Protein AF-A0A7S3B4Q3-F1 (afdb_monomer)

Radius of gyration: 21.46 Å; Cα contacts (8 Å, |Δi|>4): 284; chains: 1; bounding box: 39×51×63 Å

pLDDT: mean 86.21, std 14.97, range [31.52, 97.62]

Sequence (204 aa):
RPANPAAQVESLRALLVSLATALDTPSVVRTIEEGIPQYMTAETGDVAEQFRCFLLESGLPETSLCVEVLKCIHQEMIFPAVWGLRNSIYTVLPYRDLKGEWRIQVEISDHAIKVTHSKWEQTQDYDATQFFKFRWRLTLTFDRCMRSLEHATVSVIDYEWGNATSDERKRVAAAVLKPWLAPGVLYKRVYQALEPSFAQQAVS

Nearest PDB structures (foldseek):
  6st2-assembly1_D  TM=4.774E-01  e=1.421E-01  synthetic construct
  7ny8-assembly1_C  TM=5.110E-01  e=4.499E-01  synthetic construct
  7qun-assembly1_A  TM=5.005E-01  e=4.247E-01  Sus scrofa domesticus
  6swt-assembly1_B  TM=4.730E-01  e=9.515E-01  synthetic construct
  2b1x-assembly1_B  TM=3.350E-01  e=8.982E-01  Rhodococcus sp. NCIMB 12038

InterPro domains:
  IPR056651 Ras guanine nucleotide exchange factor glfB-like, C-terminal [PF24929] (6-174)

Mean predicted aligned error: 7.77 Å

Foldseek 3Di:
DPDQLVVVLVVVLVLLLVLCVQFHDVVLNVLSVVLSVVQRDSPDDDRVVSVVCSVVPSPRDCQGVSVVLVVCVDPVNCCVVCVVVCVLDCVQFNKAFDPPFWDWDWDADPWKIKIKIKGKIWGPDPPLQLTKIWMKMWIFIATNSNPDGPDIAIATQDMDHGPNHHLVNVVSNLVSRVVRHDPPRPPVPSCVSPPVPVVPVVPD

Organism: NCBI:txid156174

Secondary structure (DSSP, 8-state):
----HHHHHHHHHHHHHHHHHHHS-HHHHHHHHHHHHHH--TTSS-HHHHHHHHHHHS---TT-HHHHHHHHHSHHHHHHHHHHHHHHHHTTS-EEE-TT--EEEEEE-SSEEEEEEEEEEEES---GGG-EEEEEEEEEEEETTSS-EEEEEEEEEEEEE-TT--HHHHHHHHHHHGGGBPTT---HHHHHHHGGGTTTSS--

Structure (mmCIF, N/CA/C/O backbone):
data_AF-A0A7S3B4Q3-F1
#
_entry.id   AF-A0A7S3B4Q3-F1
#
loop_
_atom_site.group_PDB
_atom_site.id
_atom_site.type_symbol
_atom_site.label_atom_id
_atom_site.label_alt_id
_atom_site.label_comp_id
_atom_site.label_asym_id
_atom_site.label_entity_id
_atom_site.label_seq_id
_atom_site.pdbx_PDB_ins_code
_atom_site.Cartn_x
_atom_site.Cartn_y
_atom_site.Cartn_z
_atom_site.occupancy
_atom_site.B_iso_or_equiv
_atom_site.auth_seq_id
_atom_site.auth_comp_id
_atom_site.auth_asym_id
_atom_site.auth_atom_id
_atom_site.pdbx_PDB_model_num
ATOM 1 N N . ARG A 1 1 ? 5.337 20.074 -0.818 1.00 40.94 1 ARG A N 1
ATOM 2 C CA . ARG A 1 1 ? 4.511 21.086 -0.116 1.00 40.94 1 ARG A CA 1
ATOM 3 C C . ARG A 1 1 ? 4.774 20.870 1.367 1.00 40.94 1 ARG A C 1
ATOM 5 O O . ARG A 1 1 ? 4.628 19.716 1.758 1.00 40.94 1 ARG A O 1
ATOM 12 N N . PRO A 1 2 ? 5.255 21.857 2.145 1.00 48.78 2 PRO A N 1
ATOM 13 C CA . PRO A 1 2 ? 5.346 21.668 3.590 1.00 48.78 2 PRO A CA 1
ATOM 14 C C . PRO A 1 2 ? 3.941 21.326 4.080 1.00 48.78 2 PRO A C 1
ATOM 16 O O . PRO A 1 2 ? 2.966 21.957 3.660 1.00 48.78 2 PRO A O 1
ATOM 19 N N . ALA A 1 3 ? 3.829 20.223 4.810 1.00 66.44 3 ALA A N 1
ATOM 20 C CA . ALA A 1 3 ? 2.542 19.732 5.248 1.00 66.44 3 ALA A CA 1
ATOM 21 C C . ALA A 1 3 ? 1.966 20.732 6.255 1.00 66.44 3 ALA A C 1
ATOM 23 O O . ALA A 1 3 ? 2.670 21.158 7.163 1.00 66.44 3 ALA A O 1
ATOM 24 N N . ASN A 1 4 ? 0.723 21.162 6.039 1.00 85.31 4 ASN A N 1
ATOM 25 C CA . ASN A 1 4 ? 0.001 21.971 7.013 1.00 85.31 4 ASN A CA 1
ATOM 26 C C . ASN A 1 4 ? -0.336 21.048 8.199 1.00 85.31 4 ASN A C 1
ATOM 28 O O . ASN A 1 4 ? -1.120 20.118 7.977 1.00 85.31 4 ASN A O 1
ATOM 32 N N . PRO A 1 5 ? 0.219 21.269 9.408 1.00 86.19 5 PRO A N 1
ATOM 33 C CA . PRO A 1 5 ? -0.013 20.388 10.552 1.00 86.19 5 PRO A CA 1
ATOM 34 C C . PRO A 1 5 ? -1.502 20.204 10.847 1.00 86.19 5 PRO A C 1
ATOM 36 O O . PRO A 1 5 ? -1.960 19.077 10.990 1.00 86.19 5 PRO A O 1
ATOM 39 N N . ALA A 1 6 ? -2.292 21.281 10.781 1.00 87.31 6 ALA A N 1
ATOM 40 C CA . ALA A 1 6 ? -3.742 21.220 10.965 1.00 87.31 6 ALA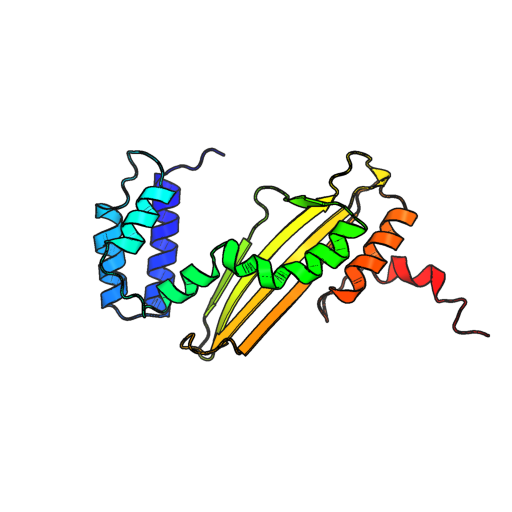 A CA 1
ATOM 41 C C . ALA A 1 6 ? -4.425 20.272 9.964 1.00 87.31 6 ALA A C 1
ATOM 43 O O . ALA A 1 6 ? -5.285 19.477 10.332 1.00 87.31 6 ALA A O 1
ATOM 44 N N . ALA A 1 7 ? -4.012 20.312 8.693 1.00 88.50 7 ALA A N 1
ATOM 45 C CA . ALA A 1 7 ? -4.569 19.432 7.667 1.00 88.50 7 ALA A CA 1
ATOM 46 C C . ALA A 1 7 ? -4.149 17.965 7.864 1.00 88.50 7 ALA A C 1
ATOM 48 O O . ALA A 1 7 ? -4.913 17.061 7.527 1.00 88.50 7 ALA A O 1
ATOM 49 N N . GLN A 1 8 ? -2.949 17.716 8.399 1.00 89.00 8 GLN A N 1
ATOM 50 C CA . GLN A 1 8 ? -2.495 16.364 8.734 1.00 89.00 8 GLN A CA 1
ATOM 51 C C . GLN A 1 8 ? -3.263 15.794 9.922 1.00 89.00 8 GLN A C 1
ATOM 53 O O . GLN A 1 8 ? -3.727 14.661 9.833 1.00 89.00 8 GLN A O 1
ATOM 58 N N . VAL A 1 9 ? -3.434 16.580 10.989 1.00 91.19 9 VAL A N 1
ATOM 59 C CA . VAL A 1 9 ? -4.223 16.192 12.166 1.00 91.19 9 VAL A CA 1
ATOM 60 C C . VAL A 1 9 ? -5.656 15.865 11.752 1.00 91.19 9 VAL A C 1
ATOM 62 O O . VAL A 1 9 ? -6.153 14.797 12.097 1.00 91.19 9 VAL A O 1
ATOM 65 N N . GLU A 1 10 ? -6.290 16.706 10.931 1.00 91.38 10 GLU A N 1
ATOM 66 C CA . GLU A 1 10 ? -7.652 16.437 10.452 1.00 91.38 10 GLU A CA 1
ATOM 67 C C . GLU A 1 10 ? -7.720 15.183 9.568 1.00 91.38 10 GLU A C 1
ATOM 69 O O . GLU A 1 10 ? -8.639 14.379 9.698 1.00 91.38 10 GLU A O 1
ATOM 74 N N . SER A 1 11 ? -6.717 14.959 8.712 1.00 91.06 11 SER A N 1
ATOM 75 C CA . SER A 1 11 ? -6.649 13.743 7.889 1.00 91.06 11 SER A CA 1
ATOM 76 C C . SER A 1 11 ? -6.480 12.480 8.739 1.00 91.06 11 SER A C 1
ATOM 78 O O . SER A 1 11 ? -7.115 11.463 8.460 1.00 91.06 11 SER A O 1
ATOM 80 N N . LEU A 1 12 ? -5.645 12.537 9.782 1.00 91.75 12 LEU A N 1
ATOM 81 C CA . LEU A 1 12 ? -5.448 11.437 10.728 1.00 91.75 12 LEU A CA 1
ATOM 82 C C . LEU A 1 12 ? -6.726 11.175 11.524 1.00 91.75 12 LEU A C 1
ATOM 84 O O . LEU A 1 12 ? -7.161 10.030 11.602 1.00 91.75 12 LEU A O 1
ATOM 88 N N . ARG A 1 13 ? -7.384 12.224 12.026 1.00 93.62 13 ARG A N 1
ATOM 89 C CA . ARG A 1 13 ? -8.681 12.118 12.701 1.00 93.62 13 ARG A CA 1
ATOM 90 C C . ARG A 1 13 ? -9.725 11.453 11.815 1.00 93.62 13 ARG A C 1
ATOM 92 O O . ARG A 1 13 ? -10.329 10.467 12.230 1.00 93.62 13 ARG A O 1
ATOM 99 N N . ALA A 1 14 ? -9.905 11.950 10.594 1.00 94.12 14 ALA A N 1
ATOM 100 C CA . ALA A 1 14 ? -10.873 11.403 9.652 1.00 94.12 14 ALA A CA 1
ATOM 101 C C . ALA A 1 14 ? -10.598 9.923 9.348 1.00 94.12 14 ALA A C 1
ATOM 103 O O . ALA A 1 14 ? -11.530 9.118 9.332 1.00 94.12 14 ALA A O 1
ATOM 104 N N . LEU A 1 15 ? -9.328 9.547 9.160 1.00 93.19 15 LEU A N 1
ATOM 105 C CA . LEU A 1 15 ? -8.923 8.159 8.940 1.00 93.19 15 LEU A CA 1
ATOM 106 C C . LEU A 1 15 ? -9.256 7.269 10.146 1.00 93.19 15 LEU A C 1
ATOM 108 O O . LEU A 1 15 ? -9.923 6.250 9.982 1.00 93.19 15 LEU A O 1
ATOM 112 N N . LEU A 1 16 ? -8.813 7.654 11.344 1.00 94.94 16 LEU A N 1
ATOM 113 C CA . LEU A 1 16 ? -8.973 6.863 12.567 1.00 94.94 16 LEU A CA 1
ATOM 114 C C . LEU A 1 16 ? -10.444 6.678 12.935 1.00 94.94 16 LEU A C 1
ATOM 116 O O . LEU A 1 16 ? -10.861 5.561 13.232 1.00 94.94 16 LEU A O 1
ATOM 120 N N . VAL A 1 17 ? -11.241 7.747 12.860 1.00 95.81 17 VAL A N 1
ATOM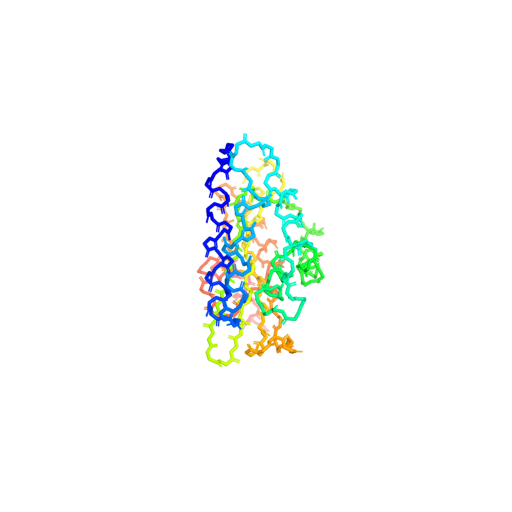 121 C CA . VAL A 1 17 ? -12.685 7.688 13.118 1.00 95.81 17 VAL A CA 1
ATOM 122 C C . VAL A 1 17 ? -13.381 6.808 12.083 1.00 95.81 17 VAL A C 1
ATOM 124 O O . VAL A 1 17 ? -14.213 5.984 12.458 1.00 95.81 17 VAL A O 1
ATOM 127 N N . SER A 1 18 ? -13.021 6.915 10.798 1.00 95.56 18 SER A N 1
ATOM 128 C CA . SER A 1 18 ? -13.610 6.072 9.746 1.00 95.56 18 SER A CA 1
ATOM 129 C C . SER A 1 18 ? -13.298 4.589 9.960 1.00 95.56 18 SER A C 1
ATOM 131 O O . SER A 1 18 ? -14.195 3.753 9.862 1.00 95.56 18 SER A O 1
ATOM 133 N N . LEU A 1 19 ? -12.046 4.260 10.296 1.00 95.31 19 LEU A N 1
ATOM 134 C CA . LEU A 1 19 ? -11.633 2.888 10.592 1.00 95.31 19 LEU A CA 1
ATOM 135 C C . LEU A 1 19 ? -12.335 2.353 11.843 1.00 95.31 19 LEU A C 1
ATOM 137 O O . LEU A 1 19 ? -12.961 1.300 11.778 1.00 95.31 19 LEU A O 1
ATOM 141 N N . ALA A 1 20 ? -12.297 3.086 12.956 1.00 96.00 20 ALA A N 1
ATOM 142 C CA . ALA A 1 20 ? -12.916 2.652 14.206 1.00 96.00 20 ALA A CA 1
ATOM 143 C C . ALA A 1 20 ? -14.441 2.520 14.091 1.00 96.00 20 ALA A C 1
ATOM 145 O O . ALA A 1 20 ? -15.012 1.577 14.625 1.00 96.00 20 ALA A O 1
ATOM 146 N N . THR A 1 21 ? -15.105 3.401 13.340 1.00 96.31 21 THR A N 1
ATOM 147 C CA . THR A 1 21 ? -16.553 3.294 13.088 1.00 96.31 21 THR A CA 1
ATOM 148 C C . THR A 1 21 ? -16.897 2.031 12.298 1.00 96.31 21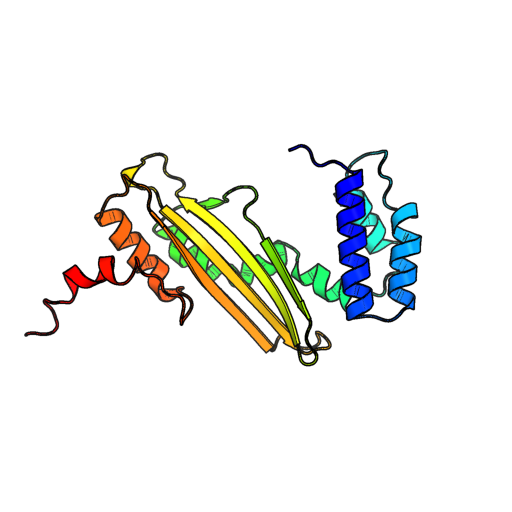 THR A C 1
ATOM 150 O O . THR A 1 21 ? -17.935 1.417 12.531 1.00 96.31 21 THR A O 1
ATOM 153 N N . ALA A 1 22 ? -16.037 1.631 11.359 1.00 95.06 22 ALA A N 1
ATOM 154 C CA . ALA A 1 22 ? -16.267 0.466 10.509 1.00 95.06 22 ALA A CA 1
ATOM 155 C C . ALA A 1 22 ? -15.822 -0.867 11.140 1.00 95.06 22 ALA A C 1
ATOM 157 O O . ALA A 1 22 ? -16.264 -1.936 10.702 1.00 95.06 22 ALA A O 1
ATOM 158 N N . LEU A 1 23 ? -14.907 -0.830 12.110 1.00 95.31 23 LEU A N 1
ATOM 159 C CA . LEU A 1 23 ? -14.206 -2.015 12.609 1.00 95.31 23 LEU A CA 1
ATOM 160 C C . LEU A 1 23 ? -14.382 -2.265 14.109 1.00 95.31 23 LEU A C 1
ATOM 162 O O . LEU A 1 23 ? -14.293 -3.413 14.532 1.00 95.31 23 LEU A O 1
ATOM 166 N N . ASP A 1 24 ? -14.624 -1.232 14.908 1.00 95.38 24 ASP A N 1
ATOM 167 C CA . ASP A 1 24 ? -14.568 -1.302 16.365 1.00 95.38 24 ASP A CA 1
ATOM 168 C C . ASP A 1 24 ? -15.891 -0.896 17.032 1.00 95.38 24 ASP A C 1
ATOM 170 O O . ASP A 1 24 ? -16.923 -0.661 16.401 1.00 95.38 24 ASP A O 1
ATOM 174 N N . THR A 1 25 ? -15.872 -0.856 18.365 1.00 93.88 25 THR A N 1
ATOM 175 C CA . THR A 1 25 ? -17.014 -0.424 19.174 1.00 93.88 25 THR A CA 1
ATOM 176 C C . THR A 1 25 ? -17.103 1.107 19.265 1.00 93.88 25 THR A C 1
ATOM 178 O O . THR A 1 25 ? -16.081 1.796 19.181 1.00 93.88 25 THR A O 1
ATOM 181 N N . PRO A 1 26 ? -18.286 1.669 19.587 1.00 95.81 26 PRO A N 1
ATOM 182 C CA . PRO A 1 26 ? -18.438 3.106 19.840 1.00 95.81 26 PRO A CA 1
ATOM 183 C C . PRO A 1 26 ? -17.551 3.650 20.972 1.00 95.81 26 PRO A C 1
ATOM 185 O O . PRO A 1 26 ? -17.338 4.856 21.072 1.00 95.81 26 PRO A O 1
ATOM 188 N N . SER A 1 27 ? -17.038 2.784 21.855 1.00 95.12 27 SER A N 1
ATOM 189 C CA . SER A 1 27 ? -16.068 3.188 22.876 1.00 95.12 27 SER A CA 1
ATOM 190 C C . SER A 1 27 ? -14.745 3.626 22.255 1.00 95.12 27 SER A C 1
ATOM 192 O O . SER A 1 27 ? -14.216 4.654 22.654 1.00 95.12 27 SER A O 1
ATOM 194 N N . VAL A 1 28 ? -14.245 2.882 21.265 1.00 95.44 28 VAL A N 1
ATOM 195 C CA . VAL A 1 28 ? -12.976 3.183 20.585 1.00 95.44 28 VAL A CA 1
ATOM 196 C C . VAL A 1 28 ? -13.086 4.496 19.816 1.00 95.44 28 VAL A C 1
ATOM 198 O O . VAL A 1 28 ? -12.188 5.328 19.894 1.00 95.44 28 VAL A O 1
ATOM 201 N N . VAL A 1 29 ? -14.215 4.721 19.135 1.00 96.44 29 VAL A N 1
ATOM 202 C CA . VAL A 1 29 ? -14.482 5.987 18.432 1.00 96.44 29 VAL A CA 1
ATOM 203 C C . VAL A 1 29 ? -14.413 7.173 19.396 1.00 96.44 29 VAL A C 1
ATOM 205 O O . VAL A 1 29 ? -13.709 8.137 19.115 1.00 96.44 29 VAL A O 1
ATOM 208 N N . ARG A 1 30 ? -15.061 7.076 20.566 1.00 95.56 30 ARG A N 1
ATOM 209 C CA . ARG A 1 30 ? -15.006 8.131 21.591 1.00 95.56 30 ARG A CA 1
ATOM 210 C C . ARG A 1 30 ? -13.592 8.379 22.103 1.00 95.56 30 ARG A C 1
ATOM 212 O O . ARG A 1 30 ? -13.179 9.530 22.159 1.00 95.56 30 ARG A O 1
ATOM 219 N N . THR A 1 31 ? -12.831 7.323 22.393 1.00 95.38 31 THR A N 1
ATOM 220 C CA . THR A 1 31 ? -11.420 7.448 22.794 1.00 95.38 31 THR A CA 1
ATOM 221 C C . THR A 1 31 ? -10.598 8.217 21.756 1.00 95.38 31 THR A C 1
ATOM 223 O O . THR A 1 31 ? -9.786 9.064 22.117 1.00 95.38 31 THR A O 1
ATOM 226 N N . ILE A 1 32 ? -10.829 7.974 20.462 1.00 95.00 32 ILE A N 1
ATOM 227 C CA . ILE A 1 32 ? -10.156 8.700 19.375 1.00 95.00 32 ILE A CA 1
ATOM 228 C C . ILE A 1 32 ? -10.588 10.169 19.350 1.00 95.00 32 ILE A C 1
A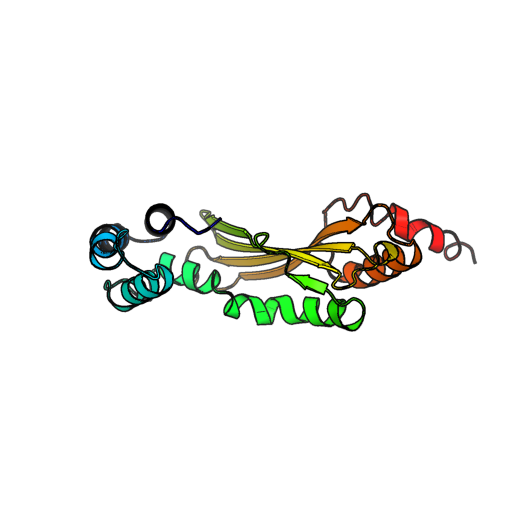TOM 230 O O . ILE A 1 32 ? -9.739 11.057 19.289 1.00 95.00 32 ILE A O 1
ATOM 234 N N . GLU A 1 33 ? -11.892 10.438 19.389 1.00 94.50 33 GLU A N 1
ATOM 235 C CA . GLU A 1 33 ? -12.423 11.802 19.308 1.00 94.50 33 GLU A CA 1
ATOM 236 C C . GLU A 1 33 ? -12.028 12.673 20.505 1.00 94.50 33 GLU A C 1
ATOM 238 O O . GLU A 1 33 ? -11.741 13.855 20.321 1.00 94.50 33 GLU A O 1
ATOM 243 N N . GLU A 1 34 ? -11.975 12.097 21.705 1.00 93.81 34 GLU A N 1
ATOM 244 C CA . GLU A 1 34 ? -11.559 12.783 22.931 1.00 93.81 34 GLU A CA 1
ATOM 245 C C . GLU A 1 34 ? -10.034 12.909 23.032 1.00 93.81 34 GLU A C 1
ATOM 247 O O . GLU A 1 34 ? -9.531 13.933 23.495 1.00 93.81 34 GLU A O 1
ATOM 252 N N . GLY A 1 35 ? -9.291 11.895 22.578 1.00 92.56 35 GLY A N 1
ATOM 253 C CA . GLY A 1 35 ? -7.834 11.861 22.669 1.00 92.56 35 GLY A CA 1
ATOM 254 C C . GLY A 1 35 ? -7.140 12.762 21.648 1.00 92.56 35 GLY A C 1
ATOM 255 O O . GLY A 1 35 ? -6.183 13.449 21.994 1.00 92.56 35 GLY A O 1
ATOM 256 N N . ILE A 1 36 ? -7.609 12.832 20.398 1.00 91.50 36 ILE A N 1
ATOM 257 C CA . ILE A 1 36 ? -6.922 13.624 19.359 1.00 91.50 36 ILE A CA 1
ATOM 258 C C . ILE A 1 36 ? -6.705 15.091 19.777 1.00 91.50 36 ILE A C 1
ATOM 260 O O . ILE A 1 36 ? -5.564 15.541 19.698 1.00 91.50 36 ILE A O 1
ATOM 264 N N . PRO A 1 37 ? -7.709 15.832 20.288 1.00 90.19 37 PRO A N 1
ATOM 265 C CA . PRO A 1 37 ? -7.500 17.205 20.753 1.00 90.19 37 PRO A CA 1
ATOM 266 C C . PRO A 1 37 ? -6.524 17.337 21.933 1.00 90.19 37 PRO A C 1
ATOM 268 O O . PRO A 1 37 ? -5.951 18.406 22.122 1.00 90.19 37 PRO A O 1
ATOM 271 N N . GLN A 1 38 ? -6.350 16.282 22.738 1.00 90.00 38 GLN A N 1
ATOM 272 C CA . GLN A 1 38 ? -5.458 16.281 23.904 1.00 90.00 38 GLN A CA 1
ATOM 273 C C . GLN A 1 38 ? -3.996 16.048 23.513 1.00 90.00 38 GLN A C 1
ATOM 275 O O . GLN A 1 38 ? -3.101 16.668 24.083 1.00 90.00 38 GLN A O 1
ATOM 280 N N . TYR A 1 39 ? -3.757 15.162 22.544 1.00 89.50 39 TYR A N 1
ATOM 281 C CA . TYR A 1 39 ? -2.411 14.720 22.168 1.00 89.50 39 TYR A CA 1
ATOM 282 C C . TYR A 1 39 ? -1.874 15.391 20.899 1.00 89.50 39 TYR A C 1
ATOM 284 O O . TYR A 1 39 ? -0.661 15.437 20.701 1.00 89.50 39 TYR A O 1
ATOM 292 N N . MET A 1 40 ? -2.751 15.897 20.030 1.00 88.25 40 MET A N 1
ATOM 293 C CA . MET A 1 40 ? -2.388 16.409 18.709 1.00 88.25 40 MET A CA 1
ATOM 294 C C . MET A 1 40 ? -2.840 17.863 18.553 1.00 88.25 40 MET A C 1
ATOM 296 O O . MET A 1 40 ? -3.977 18.148 18.174 1.00 88.25 40 MET A O 1
ATOM 300 N N . THR A 1 41 ? -1.941 18.805 18.841 1.00 82.00 41 THR A N 1
ATOM 301 C CA . THR A 1 41 ? -2.215 20.238 18.700 1.00 82.00 41 THR A CA 1
ATOM 302 C C . THR A 1 41 ? -1.754 20.743 17.335 1.00 82.00 41 THR A C 1
ATOM 304 O O . THR A 1 41 ? -0.615 20.545 16.915 1.00 82.00 41 THR A O 1
ATOM 307 N N . ALA A 1 42 ? -2.633 21.463 16.635 1.00 71.88 42 ALA A N 1
ATOM 308 C CA . ALA A 1 42 ? -2.335 22.042 15.321 1.00 71.88 42 ALA A CA 1
ATOM 309 C C . ALA A 1 42 ? -1.339 23.226 15.367 1.00 71.88 42 ALA A C 1
ATOM 311 O O . ALA A 1 42 ? -0.951 23.741 14.317 1.00 71.88 42 ALA A O 1
ATOM 312 N N . GLU A 1 43 ? -0.952 23.670 16.568 1.00 68.06 43 GLU A N 1
ATOM 313 C CA . GLU A 1 43 ? -0.195 24.903 16.819 1.00 68.06 43 GLU A CA 1
ATOM 314 C C . GLU A 1 43 ? 1.322 24.690 16.947 1.00 68.06 43 GLU A C 1
ATOM 316 O O . GLU A 1 43 ? 2.095 25.610 16.678 1.00 68.06 43 GLU A O 1
ATOM 321 N N . THR A 1 44 ? 1.778 23.491 17.323 1.00 58.53 44 THR A N 1
ATOM 322 C CA . THR A 1 44 ? 3.191 23.219 17.618 1.00 58.53 44 THR A CA 1
ATOM 323 C C . THR A 1 44 ? 3.654 21.881 17.057 1.00 58.53 44 THR A C 1
ATOM 325 O O . THR A 1 44 ? 3.133 20.840 17.416 1.00 58.53 44 THR A O 1
ATOM 328 N N . GLY A 1 45 ? 4.741 21.902 16.284 1.00 71.50 45 GLY A N 1
ATOM 329 C CA . GLY A 1 45 ? 5.671 20.773 16.192 1.00 71.50 45 GLY A CA 1
ATOM 330 C C . GLY A 1 45 ? 5.190 19.485 15.512 1.00 71.50 45 GLY A C 1
ATOM 331 O O . GLY A 1 45 ? 4.132 19.405 14.902 1.00 71.50 45 GLY A O 1
ATOM 332 N N . ASP A 1 46 ? 6.088 18.504 15.550 1.00 84.06 46 ASP A N 1
ATOM 333 C CA . ASP A 1 46 ? 6.092 17.259 14.783 1.00 84.06 46 ASP A CA 1
ATOM 334 C C . ASP A 1 46 ? 4.831 16.395 14.993 1.00 84.06 46 ASP A C 1
ATOM 336 O O . ASP A 1 46 ? 4.703 15.677 15.985 1.00 84.06 46 ASP A O 1
ATOM 340 N N . VAL A 1 47 ? 3.912 16.437 14.020 1.00 88.62 47 VAL A N 1
ATOM 341 C CA . VAL A 1 47 ? 2.660 15.654 14.016 1.00 88.62 47 VAL A CA 1
ATOM 342 C C . VAL A 1 47 ? 2.924 14.151 14.153 1.00 88.62 47 VAL A C 1
ATOM 344 O O . VAL A 1 47 ? 2.090 13.439 14.710 1.00 88.62 47 VAL A O 1
ATOM 347 N N . ALA A 1 48 ? 4.063 13.648 13.664 1.00 88.06 48 ALA A N 1
ATOM 348 C CA . ALA A 1 48 ? 4.382 12.229 13.769 1.00 88.06 48 ALA A CA 1
ATOM 349 C C . ALA A 1 48 ? 4.646 11.824 15.225 1.00 88.06 48 ALA A C 1
ATOM 351 O O . ALA A 1 48 ? 4.130 10.802 15.675 1.00 88.06 48 ALA A O 1
ATOM 352 N N . GLU A 1 49 ? 5.384 12.646 15.971 1.00 89.44 49 GLU A N 1
ATOM 353 C CA . GLU A 1 49 ? 5.654 12.395 17.388 1.00 89.44 49 GLU A CA 1
ATOM 354 C C . GLU A 1 49 ? 4.388 12.545 18.237 1.00 89.44 49 GLU A C 1
ATOM 356 O O . GLU A 1 49 ? 4.105 11.700 19.082 1.00 89.44 49 GLU A O 1
ATOM 361 N N . GLN A 1 50 ? 3.560 13.553 17.955 1.00 91.75 50 GLN A N 1
ATOM 362 C CA . GLN A 1 50 ? 2.253 13.699 18.606 1.00 91.75 50 GLN A CA 1
ATOM 363 C C . GLN A 1 50 ? 1.351 12.486 18.369 1.00 91.75 50 GLN A C 1
ATOM 365 O O . GLN A 1 50 ? 0.728 11.970 19.297 1.00 91.75 50 GLN A O 1
ATOM 370 N N . PHE A 1 51 ? 1.299 12.002 17.126 1.00 91.44 51 PHE A N 1
ATOM 371 C CA . PHE A 1 51 ? 0.526 10.816 16.784 1.00 91.44 51 PHE A CA 1
ATOM 372 C C . PHE A 1 51 ? 1.067 9.569 17.493 1.00 91.44 51 PHE A C 1
ATOM 374 O O . PHE A 1 51 ? 0.288 8.749 17.975 1.00 91.44 51 PHE A O 1
ATOM 381 N N . ARG A 1 52 ? 2.392 9.447 17.629 1.00 90.44 52 ARG A N 1
ATOM 382 C CA . ARG A 1 52 ? 3.024 8.378 18.411 1.00 90.44 52 ARG A CA 1
ATOM 383 C C . ARG A 1 52 ? 2.589 8.428 19.877 1.00 90.44 52 ARG A C 1
ATOM 385 O O . ARG A 1 52 ? 2.191 7.395 20.408 1.00 90.44 52 ARG A O 1
ATOM 392 N N . CYS A 1 53 ? 2.621 9.599 20.514 1.00 91.19 53 CYS A N 1
ATOM 393 C CA . CYS A 1 53 ? 2.154 9.768 21.894 1.00 91.19 53 CYS A CA 1
ATOM 394 C C . CYS A 1 53 ? 0.670 9.413 22.035 1.00 91.19 53 CYS A C 1
ATOM 396 O O . CYS A 1 53 ? 0.309 8.649 22.925 1.00 91.19 53 CYS A O 1
ATOM 398 N N . PHE A 1 54 ? -0.177 9.871 21.109 1.00 93.06 54 PHE A N 1
ATOM 399 C CA . PHE A 1 54 ? -1.591 9.495 21.069 1.00 93.06 54 PHE A CA 1
ATOM 400 C C . PHE A 1 54 ? -1.778 7.971 21.034 1.00 93.06 54 PHE A C 1
ATOM 402 O O . PHE A 1 54 ? -2.533 7.428 21.838 1.00 93.06 54 PHE A O 1
ATOM 409 N N . LEU A 1 55 ? -1.080 7.260 20.143 1.00 91.06 55 LEU A N 1
ATOM 410 C CA . LEU A 1 55 ? -1.208 5.803 20.032 1.00 91.06 55 LEU A CA 1
ATOM 411 C C . LEU A 1 55 ? -0.773 5.062 21.303 1.00 91.06 55 LEU A C 1
ATOM 413 O O . LEU A 1 55 ? -1.315 3.999 21.590 1.00 91.06 55 LEU A O 1
ATOM 417 N N . LEU A 1 56 ? 0.188 5.605 22.053 1.00 89.56 56 LEU A N 1
ATOM 418 C CA . LEU A 1 56 ? 0.730 4.970 23.256 1.00 89.56 56 LEU A CA 1
ATOM 419 C C . LEU A 1 56 ? -0.048 5.310 24.532 1.00 89.56 56 LEU A C 1
ATOM 421 O O . LEU A 1 56 ? -0.099 4.488 25.443 1.00 89.56 56 LEU A O 1
ATOM 425 N N . GLU A 1 57 ? -0.637 6.503 24.616 1.00 91.69 57 GLU A N 1
ATOM 426 C CA . GLU A 1 57 ? -1.157 7.045 25.878 1.00 91.69 57 GLU A CA 1
ATOM 427 C C . GLU A 1 57 ? -2.677 7.259 25.893 1.00 91.69 57 GLU A C 1
ATOM 429 O O . GLU A 1 57 ? -3.256 7.360 26.971 1.00 91.69 57 GLU A O 1
ATOM 434 N N . SER A 1 58 ? -3.354 7.263 24.738 1.00 88.69 58 SER A N 1
ATOM 435 C CA . SER A 1 58 ? -4.805 7.534 24.651 1.00 88.69 58 SER A CA 1
ATOM 436 C C . SER A 1 58 ? -5.707 6.476 25.298 1.00 88.69 58 SER A C 1
ATOM 438 O O . SER A 1 58 ? -6.907 6.700 25.441 1.00 88.69 58 SER A O 1
ATOM 440 N N . GLY A 1 59 ? -5.166 5.310 25.662 1.00 87.19 59 GLY A N 1
ATOM 441 C CA . GLY A 1 59 ? -5.954 4.181 26.163 1.00 87.19 59 GLY A CA 1
ATOM 442 C C . GLY A 1 59 ? -6.672 3.390 25.064 1.00 87.19 59 GLY A C 1
ATOM 443 O O . GLY A 1 59 ? -7.594 2.628 25.364 1.00 87.19 59 GLY A O 1
ATOM 444 N N . LEU A 1 60 ? -6.265 3.550 23.798 1.00 91.56 60 LEU A N 1
ATOM 445 C CA . LEU A 1 60 ? -6.712 2.685 22.709 1.00 91.56 60 LEU A CA 1
ATOM 446 C C . LEU A 1 60 ? -6.362 1.215 23.009 1.00 91.56 60 LEU A C 1
ATOM 448 O O . LEU A 1 60 ? -5.196 0.909 23.263 1.00 91.56 60 LEU A O 1
ATOM 452 N N . PRO A 1 61 ? -7.335 0.285 22.967 1.00 90.88 61 PRO A N 1
ATOM 453 C CA . PRO A 1 61 ? -7.046 -1.125 23.192 1.00 90.88 61 PRO A CA 1
ATOM 454 C C . PRO A 1 61 ? -6.113 -1.671 22.110 1.00 90.88 61 PRO A C 1
ATOM 456 O O . PRO A 1 61 ? -6.384 -1.501 20.923 1.00 90.88 61 PRO A O 1
ATOM 459 N N . GLU A 1 62 ? -5.077 -2.419 22.495 1.00 87.88 62 GLU A N 1
ATOM 460 C CA . GLU A 1 62 ? -4.201 -3.099 21.525 1.00 87.88 62 GLU A CA 1
ATOM 461 C C . GLU A 1 62 ? -4.956 -4.097 20.636 1.00 87.88 62 GLU A C 1
ATOM 463 O O . GLU A 1 62 ? -4.509 -4.399 19.535 1.00 87.88 62 GLU A O 1
ATOM 468 N N . THR A 1 63 ? -6.104 -4.590 21.110 1.00 89.81 63 THR A N 1
ATOM 469 C CA . THR A 1 63 ? -7.005 -5.504 20.396 1.00 89.81 63 THR A CA 1
ATOM 470 C C . THR A 1 63 ? -7.968 -4.800 19.437 1.00 89.81 63 THR A C 1
ATOM 472 O O . THR A 1 63 ? -8.791 -5.469 18.812 1.00 89.81 63 THR A O 1
ATOM 475 N N . SER A 1 64 ? -7.907 -3.468 19.331 1.00 94.44 64 SER A N 1
ATOM 476 C CA . SER A 1 64 ? -8.706 -2.706 18.371 1.00 94.44 64 SER A CA 1
ATOM 477 C C . SER A 1 64 ? -8.330 -3.095 16.944 1.00 94.44 64 SER A C 1
ATOM 479 O O . SER A 1 64 ? -7.158 -3.088 16.564 1.00 94.44 64 SER A O 1
ATOM 481 N N . LEU A 1 65 ? -9.338 -3.375 16.122 1.00 94.94 65 LEU A N 1
ATOM 482 C CA . LEU A 1 65 ? -9.126 -3.702 14.714 1.00 94.94 65 LEU A CA 1
ATOM 483 C C . LEU A 1 65 ? -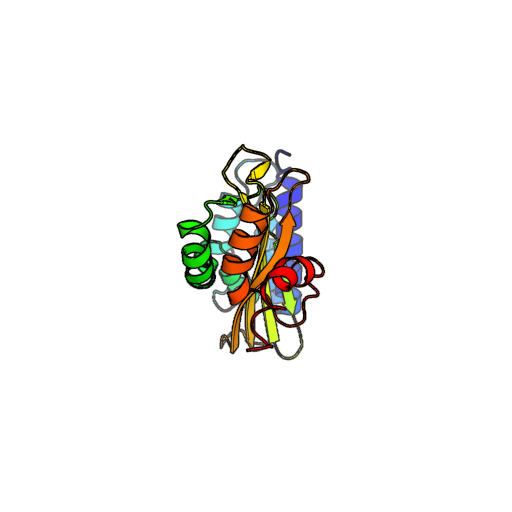8.598 -2.493 13.930 1.00 94.94 65 LEU A C 1
ATOM 485 O O . LEU A 1 65 ? -7.802 -2.662 13.011 1.00 94.94 65 LEU A O 1
ATOM 489 N N . CYS A 1 66 ? -8.971 -1.270 14.316 1.00 94.19 66 CYS A N 1
ATOM 490 C CA . CYS A 1 66 ? -8.346 -0.048 13.815 1.00 94.19 66 CYS A CA 1
ATOM 491 C C . CYS A 1 66 ? -6.829 -0.057 14.066 1.00 94.19 66 CYS A C 1
ATOM 493 O O . CYS A 1 66 ? -6.057 0.184 13.138 1.00 94.19 66 CYS A O 1
ATOM 495 N N . VAL A 1 67 ? -6.387 -0.409 15.278 1.00 92.50 67 VAL A N 1
ATOM 496 C CA . VAL A 1 67 ? -4.956 -0.511 15.617 1.00 92.50 67 VAL A CA 1
ATOM 497 C C . VAL A 1 67 ? -4.263 -1.609 14.801 1.00 92.50 67 VAL A C 1
ATOM 499 O O . VAL A 1 67 ? -3.169 -1.380 14.282 1.00 92.50 67 VAL A O 1
ATOM 502 N N . GLU A 1 68 ? -4.900 -2.764 14.605 1.00 93.75 68 GLU A N 1
ATOM 503 C CA . GLU A 1 68 ? -4.373 -3.835 13.743 1.00 93.75 68 GLU A CA 1
ATOM 504 C C . GLU A 1 68 ? -4.210 -3.394 12.277 1.00 93.75 68 GLU A C 1
ATOM 506 O O . GLU A 1 68 ? -3.181 -3.663 11.646 1.00 93.75 68 GLU A O 1
ATOM 511 N N . VAL A 1 69 ? -5.167 -2.631 11.735 1.00 94.69 69 VAL A N 1
ATOM 512 C CA . VAL A 1 69 ? -5.024 -2.016 10.405 1.00 94.69 69 VAL A CA 1
ATOM 513 C C . VAL A 1 69 ? -3.844 -1.045 10.380 1.00 94.69 69 VAL A C 1
ATOM 515 O O . VAL A 1 69 ? -3.034 -1.111 9.456 1.00 94.69 69 VAL A O 1
ATOM 518 N N . LEU A 1 70 ? -3.698 -0.169 11.381 1.00 91.88 70 LEU A N 1
ATOM 519 C CA . LEU A 1 70 ? -2.590 0.795 11.440 1.00 91.88 70 LEU A CA 1
ATOM 520 C C . LEU A 1 70 ? -1.220 0.109 11.456 1.00 91.88 70 LEU A C 1
ATOM 522 O O . LEU A 1 70 ? -0.304 0.574 10.776 1.00 91.88 70 LEU A O 1
ATOM 526 N N . LYS A 1 71 ? -1.078 -1.023 12.158 1.00 90.50 71 LYS A N 1
ATOM 527 C CA . LYS A 1 71 ? 0.155 -1.830 12.133 1.00 90.50 71 LYS A CA 1
ATOM 528 C C . LYS A 1 71 ? 0.506 -2.251 10.706 1.00 90.50 71 LYS A C 1
ATOM 530 O O . LYS A 1 71 ? 1.658 -2.125 10.298 1.00 90.50 71 LYS A O 1
ATOM 535 N N . CYS A 1 72 ? -0.483 -2.667 9.914 1.00 90.81 72 CYS A N 1
ATOM 536 C CA . CYS A 1 72 ? -0.280 -3.086 8.524 1.00 90.81 72 CYS A CA 1
ATOM 537 C C . CYS A 1 72 ? 0.152 -1.939 7.596 1.00 90.81 72 CYS A C 1
ATOM 539 O O . CYS A 1 72 ? 0.802 -2.187 6.587 1.00 90.81 72 CYS A O 1
ATOM 541 N N . ILE A 1 73 ? -0.175 -0.690 7.937 1.00 88.25 73 ILE A N 1
ATOM 542 C CA . ILE A 1 73 ? 0.167 0.507 7.152 1.00 88.25 73 ILE A CA 1
ATOM 543 C C . ILE A 1 73 ? 1.664 0.869 7.294 1.00 88.25 73 ILE A C 1
ATOM 545 O O . ILE A 1 73 ? 2.218 1.561 6.434 1.00 88.25 73 ILE A O 1
ATOM 549 N N . HIS A 1 74 ? 2.347 0.378 8.335 1.00 82.75 74 HIS A N 1
ATOM 550 C CA . HIS A 1 74 ? 3.738 0.719 8.641 1.00 82.75 74 HIS A CA 1
ATOM 551 C C . HIS A 1 74 ? 4.752 0.210 7.593 1.00 82.75 74 HIS A C 1
ATOM 553 O O . HIS A 1 74 ? 4.663 -0.913 7.097 1.00 82.75 74 HIS A O 1
ATOM 559 N N . GLN A 1 75 ? 5.777 1.017 7.279 1.00 73.50 75 GLN A N 1
ATOM 560 C CA . GLN A 1 75 ? 6.758 0.702 6.227 1.00 73.50 75 GLN A CA 1
ATOM 561 C C . GLN A 1 75 ? 7.582 -0.558 6.500 1.00 73.50 75 GLN A C 1
ATOM 563 O O . GLN A 1 75 ? 7.969 -1.265 5.572 1.00 73.50 75 GLN A O 1
ATOM 568 N N . GLU A 1 76 ? 7.875 -0.858 7.758 1.00 78.62 76 GLU A N 1
ATOM 569 C CA . GLU A 1 76 ? 8.693 -2.031 8.075 1.00 78.62 76 GLU A CA 1
ATOM 570 C C . GLU A 1 76 ? 7.926 -3.339 7.848 1.00 78.62 76 GLU A C 1
ATOM 572 O O . GLU A 1 76 ? 8.534 -4.349 7.498 1.00 78.62 76 GLU A O 1
ATOM 577 N N . MET A 1 77 ? 6.589 -3.304 7.917 1.00 78.44 77 MET A N 1
ATOM 578 C CA . MET A 1 77 ? 5.746 -4.475 7.661 1.00 78.44 77 MET A CA 1
ATOM 579 C C . MET A 1 77 ? 5.779 -4.921 6.200 1.00 78.44 77 MET A C 1
ATOM 581 O O . MET A 1 77 ? 5.657 -6.110 5.911 1.00 78.44 77 MET A O 1
ATOM 585 N N . ILE A 1 78 ? 5.963 -3.989 5.260 1.00 80.12 78 ILE A N 1
ATOM 586 C CA . ILE A 1 78 ? 5.926 -4.315 3.829 1.00 80.12 78 ILE A CA 1
ATOM 587 C C . ILE A 1 78 ? 7.228 -4.948 3.331 1.00 80.12 78 ILE A C 1
ATOM 589 O O . ILE A 1 78 ? 7.222 -5.645 2.315 1.00 80.12 78 ILE A O 1
ATOM 593 N N . PHE A 1 79 ? 8.348 -4.705 4.020 1.00 81.19 79 PHE A N 1
ATOM 594 C CA . PHE A 1 79 ? 9.679 -5.039 3.517 1.00 81.19 79 PHE A CA 1
ATOM 595 C C . PHE A 1 79 ? 9.880 -6.539 3.251 1.00 81.19 79 PHE A C 1
ATOM 597 O O . PHE A 1 79 ? 10.318 -6.863 2.143 1.00 81.19 79 PHE A O 1
ATOM 604 N N . PRO A 1 80 ? 9.515 -7.467 4.163 1.00 80.12 80 PRO A N 1
ATOM 605 C CA . PRO A 1 80 ? 9.664 -8.900 3.909 1.00 80.12 80 PRO A CA 1
ATOM 606 C C . PRO A 1 80 ? 8.885 -9.360 2.676 1.00 80.12 80 PRO A C 1
ATOM 608 O O . PRO A 1 80 ? 9.373 -10.183 1.903 1.00 80.12 80 PRO A O 1
ATOM 611 N N . ALA A 1 81 ? 7.699 -8.788 2.456 1.00 79.94 81 ALA A N 1
ATOM 612 C CA . ALA A 1 81 ? 6.844 -9.168 1.342 1.00 79.94 81 ALA A CA 1
ATOM 613 C C . ALA A 1 81 ? 7.417 -8.703 -0.006 1.00 79.94 81 ALA A C 1
ATOM 615 O O . ALA A 1 81 ? 7.401 -9.456 -0.978 1.00 79.94 81 ALA A O 1
ATOM 616 N N . VAL A 1 82 ? 7.970 -7.488 -0.081 1.00 85.62 82 VAL A N 1
ATOM 617 C CA . VAL A 1 82 ? 8.517 -6.940 -1.339 1.00 85.62 82 VAL A CA 1
ATOM 618 C C . VAL A 1 82 ? 9.990 -7.286 -1.579 1.00 85.62 82 VAL A C 1
ATOM 620 O O . VAL A 1 82 ? 10.517 -6.989 -2.651 1.00 85.62 82 VAL A O 1
ATOM 623 N N . TRP A 1 83 ? 10.663 -7.931 -0.622 1.00 89.19 83 TRP A N 1
ATOM 624 C CA . TRP A 1 83 ? 12.085 -8.280 -0.707 1.00 89.19 83 TRP A CA 1
ATOM 625 C C . TRP A 1 83 ? 12.425 -9.136 -1.931 1.00 89.19 83 TRP A C 1
ATOM 627 O O . TRP A 1 83 ? 13.388 -8.843 -2.639 1.00 89.19 83 TRP A O 1
ATOM 637 N N . GLY A 1 84 ? 11.612 -10.155 -2.226 1.00 88.06 84 GLY A N 1
ATOM 638 C CA . GLY A 1 84 ? 11.818 -11.015 -3.396 1.00 88.06 84 GLY A CA 1
ATOM 639 C C . GLY A 1 84 ? 11.774 -10.228 -4.708 1.00 88.06 84 GLY A C 1
ATOM 640 O O . GLY A 1 84 ? 12.667 -10.364 -5.547 1.00 88.06 84 GLY A O 1
ATOM 641 N N . LEU A 1 85 ? 10.786 -9.337 -4.839 1.00 90.56 85 LEU A N 1
ATOM 642 C CA . LEU A 1 85 ? 10.646 -8.440 -5.986 1.00 90.56 85 LEU A CA 1
ATOM 643 C C . LEU A 1 85 ? 11.852 -7.507 -6.093 1.00 90.56 85 LEU A C 1
ATOM 645 O O . LEU A 1 85 ? 12.448 -7.378 -7.163 1.00 90.56 85 LEU A O 1
ATOM 649 N N . ARG A 1 86 ? 12.255 -6.905 -4.970 1.00 91.06 86 ARG A N 1
ATOM 650 C CA . ARG A 1 86 ? 13.410 -6.010 -4.917 1.00 91.06 86 ARG A CA 1
ATOM 651 C C . ARG A 1 86 ? 14.680 -6.709 -5.378 1.00 91.06 86 ARG A C 1
ATOM 653 O O . ARG A 1 86 ? 15.357 -6.185 -6.254 1.00 91.06 86 ARG A O 1
ATOM 660 N N . ASN A 1 87 ? 14.992 -7.885 -4.845 1.00 90.19 87 ASN A N 1
ATOM 661 C CA . ASN A 1 87 ? 16.207 -8.608 -5.217 1.00 90.19 87 ASN A CA 1
ATOM 662 C C . ASN A 1 87 ? 16.201 -9.046 -6.682 1.00 90.19 87 ASN A C 1
ATOM 664 O O . ASN A 1 87 ? 17.231 -8.963 -7.348 1.00 90.19 87 ASN A O 1
ATOM 668 N N . SER A 1 88 ? 15.045 -9.469 -7.194 1.00 89.81 88 SER A N 1
ATOM 669 C CA . SER A 1 88 ? 14.903 -9.877 -8.591 1.00 89.81 88 SER A CA 1
ATOM 670 C C . SER A 1 88 ? 15.121 -8.721 -9.565 1.00 89.81 88 SER A C 1
ATOM 672 O O . SER A 1 88 ? 15.690 -8.939 -10.629 1.00 89.81 88 SER A O 1
ATOM 674 N N . ILE A 1 89 ? 14.650 -7.515 -9.234 1.00 91.62 89 ILE A N 1
ATOM 675 C CA . ILE A 1 89 ? 14.720 -6.366 -10.143 1.00 91.62 89 ILE A CA 1
ATOM 676 C C . ILE A 1 89 ? 16.022 -5.589 -9.947 1.00 91.62 89 ILE A C 1
ATOM 678 O O . ILE A 1 89 ? 16.732 -5.326 -10.913 1.00 91.62 89 ILE A O 1
ATOM 682 N N . TYR A 1 90 ? 16.357 -5.236 -8.706 1.00 92.12 90 TYR A N 1
ATOM 683 C CA . TYR A 1 90 ? 17.423 -4.281 -8.389 1.00 92.12 90 TYR A CA 1
ATOM 684 C C . TYR A 1 90 ? 18.821 -4.784 -8.772 1.00 92.12 90 TYR A C 1
ATOM 686 O O . TYR A 1 90 ? 19.690 -3.986 -9.109 1.00 92.12 90 TYR A O 1
ATOM 694 N N . THR A 1 91 ? 19.041 -6.102 -8.747 1.00 89.62 91 THR A N 1
ATOM 695 C CA . THR A 1 91 ? 20.325 -6.722 -9.122 1.00 89.62 91 THR A CA 1
ATOM 696 C C . THR A 1 91 ? 20.666 -6.549 -10.601 1.00 89.62 91 THR A C 1
ATOM 698 O O . THR A 1 91 ? 21.842 -6.494 -10.948 1.00 89.62 91 THR A O 1
ATOM 701 N N . VAL A 1 92 ? 19.654 -6.428 -11.463 1.00 91.38 92 VAL A N 1
ATOM 702 C CA . VAL A 1 92 ? 19.818 -6.237 -12.914 1.00 91.38 92 VAL A CA 1
ATOM 703 C C . VAL A 1 92 ? 19.555 -4.785 -13.310 1.00 91.38 92 VAL A C 1
ATOM 705 O O . VAL A 1 92 ? 20.210 -4.235 -14.194 1.00 91.38 92 VAL A O 1
ATOM 708 N N . LEU A 1 93 ? 18.580 -4.151 -12.661 1.00 92.06 93 LEU A N 1
ATOM 709 C CA . LEU A 1 93 ? 18.052 -2.840 -13.011 1.00 92.06 93 LEU A CA 1
ATOM 710 C C . LEU A 1 93 ? 17.942 -1.974 -11.754 1.00 92.06 93 LEU A C 1
ATOM 712 O O . LEU A 1 93 ? 16.872 -1.920 -11.146 1.00 92.06 93 LEU A O 1
ATOM 716 N N . PRO A 1 94 ? 19.015 -1.269 -11.363 1.00 93.31 94 PRO A N 1
ATOM 717 C CA . PRO A 1 94 ? 18.966 -0.357 -10.231 1.00 93.31 94 PRO A CA 1
ATOM 718 C C . PRO A 1 94 ? 17.893 0.723 -10.416 1.00 93.31 94 PRO A C 1
ATOM 720 O O . PRO A 1 94 ? 17.807 1.397 -11.451 1.00 93.31 94 PRO A O 1
ATOM 723 N N . TYR A 1 95 ? 17.068 0.890 -9.389 1.00 94.12 95 TYR A N 1
ATOM 724 C CA . TYR A 1 95 ? 15.960 1.836 -9.358 1.00 94.12 95 TYR A CA 1
ATOM 725 C C . TYR A 1 95 ? 15.932 2.586 -8.026 1.00 94.12 95 TYR A C 1
ATOM 727 O O . TYR A 1 95 ? 16.610 2.232 -7.067 1.00 94.12 95 TYR A O 1
ATOM 735 N N . ARG A 1 96 ? 15.147 3.651 -7.969 1.00 92.50 96 ARG A N 1
ATOM 736 C CA . ARG A 1 96 ? 14.957 4.504 -6.806 1.00 92.50 96 ARG A CA 1
ATOM 737 C C . ARG A 1 96 ? 13.490 4.860 -6.634 1.00 92.50 96 ARG A C 1
ATOM 739 O O . ARG A 1 96 ? 12.744 4.981 -7.609 1.00 92.50 96 ARG A O 1
ATOM 746 N N . ASP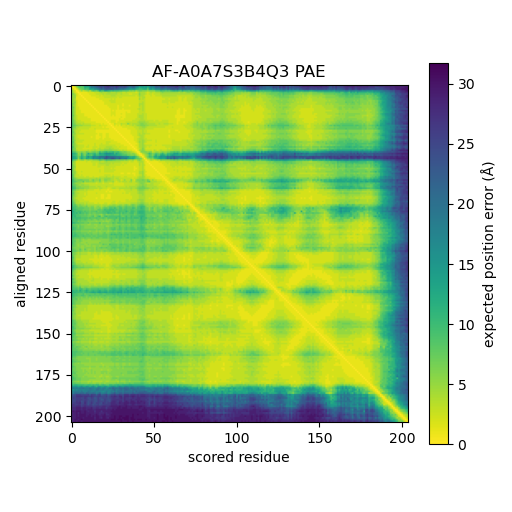 A 1 97 ? 13.165 5.168 -5.391 1.00 90.88 97 ASP A N 1
ATOM 747 C CA . ASP A 1 97 ? 11.869 5.664 -4.965 1.00 90.88 97 ASP A CA 1
ATOM 748 C C . ASP A 1 97 ? 11.442 6.919 -5.734 1.00 90.88 97 ASP A C 1
ATOM 750 O O . ASP A 1 97 ? 12.167 7.923 -5.782 1.00 90.88 97 ASP A O 1
ATOM 754 N N . LEU A 1 98 ? 10.219 6.903 -6.274 1.00 89.31 98 LEU A N 1
ATOM 755 C CA . LEU A 1 98 ? 9.564 8.112 -6.760 1.00 89.31 98 LEU A CA 1
ATOM 756 C C . LEU A 1 98 ? 8.813 8.782 -5.598 1.00 89.31 98 LEU A C 1
ATOM 758 O O . LEU A 1 98 ? 7.838 8.253 -5.056 1.00 89.31 98 LEU A O 1
ATOM 762 N N . LYS A 1 99 ? 9.309 9.948 -5.164 1.00 87.44 99 LYS A N 1
ATOM 763 C CA . LYS A 1 99 ? 8.780 10.656 -3.988 1.00 87.44 99 LYS A CA 1
ATOM 764 C C . LYS A 1 99 ? 7.297 10.986 -4.158 1.00 87.44 99 LYS A C 1
ATOM 766 O O . LYS A 1 99 ? 6.904 11.583 -5.152 1.00 87.44 99 LYS A O 1
ATOM 771 N N . GLY A 1 100 ? 6.503 10.675 -3.135 1.00 86.50 100 GLY A N 1
ATOM 772 C CA . GLY A 1 100 ? 5.082 11.023 -3.095 1.00 86.50 100 GLY A CA 1
ATOM 773 C C . GLY A 1 100 ? 4.167 10.089 -3.887 1.00 86.50 100 GLY A C 1
ATOM 774 O O . GLY A 1 100 ? 2.983 10.391 -4.000 1.00 86.50 100 GLY A O 1
ATOM 775 N N . GLU A 1 101 ? 4.663 8.956 -4.389 1.00 90.56 101 GLU A N 1
ATOM 776 C CA . GLU A 1 101 ? 3.869 7.972 -5.146 1.00 90.56 101 GLU A CA 1
ATOM 777 C C . GLU A 1 101 ? 3.389 6.781 -4.316 1.00 90.56 101 GLU A C 1
ATOM 779 O O . GLU A 1 101 ? 2.687 5.908 -4.823 1.00 90.56 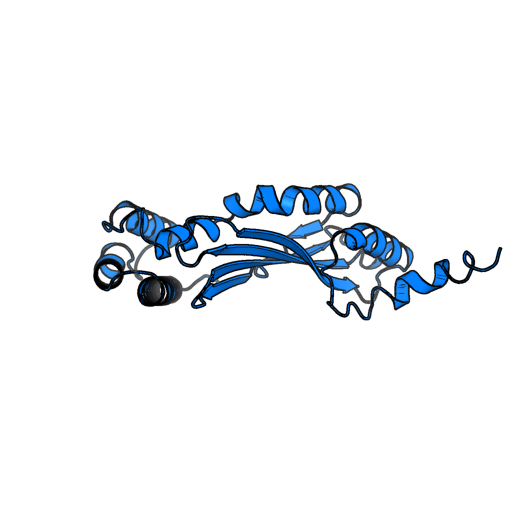101 GLU A O 1
ATOM 784 N N . TRP A 1 102 ? 3.744 6.730 -3.034 1.00 91.44 102 TRP A N 1
ATOM 785 C CA . TRP A 1 102 ? 3.232 5.690 -2.158 1.00 91.44 102 TRP A CA 1
ATOM 786 C C . TRP A 1 102 ? 1.757 5.953 -1.843 1.00 91.44 102 TRP A C 1
ATOM 788 O O . TRP A 1 102 ? 1.369 7.042 -1.409 1.00 91.44 102 TRP A O 1
ATOM 798 N N . ARG A 1 103 ? 0.916 4.962 -2.122 1.00 92.44 103 ARG A N 1
ATOM 799 C CA . ARG A 1 103 ? -0.515 4.948 -1.835 1.00 92.44 103 ARG A CA 1
ATOM 800 C C . ARG A 1 103 ? -0.847 3.732 -0.989 1.00 92.44 103 ARG A C 1
ATOM 802 O O . ARG A 1 103 ? -0.303 2.649 -1.219 1.00 92.44 103 ARG A O 1
ATOM 809 N N . ILE A 1 104 ? -1.760 3.930 -0.051 1.00 93.12 104 ILE A N 1
ATOM 810 C CA . ILE A 1 104 ? -2.293 2.888 0.818 1.00 93.12 104 ILE A CA 1
ATOM 811 C C . ILE A 1 104 ? -3.809 2.938 0.693 1.00 93.12 104 ILE A C 1
ATOM 813 O O . ILE A 1 104 ? -4.399 4.018 0.705 1.00 93.12 104 ILE A O 1
ATOM 817 N N . GLN A 1 105 ? -4.419 1.776 0.522 1.00 94.94 105 GLN A N 1
ATOM 818 C CA . GLN A 1 105 ? -5.857 1.607 0.407 1.00 94.94 105 GLN A CA 1
ATOM 819 C C . GLN A 1 105 ? -6.290 0.526 1.390 1.00 94.94 105 GLN A C 1
ATOM 821 O O . GLN A 1 105 ? -5.706 -0.557 1.412 1.00 94.94 105 GLN A O 1
ATOM 826 N N . VAL A 1 106 ? -7.312 0.828 2.184 1.00 95.44 106 VAL A N 1
ATOM 827 C CA . VAL A 1 106 ? -7.946 -0.126 3.093 1.00 95.44 106 VAL A CA 1
ATOM 828 C C . VAL A 1 106 ? -9.358 -0.375 2.582 1.00 95.44 106 VAL A C 1
ATOM 830 O O . VAL A 1 106 ? -10.140 0.563 2.446 1.00 95.44 106 VAL A O 1
ATOM 833 N N . GLU A 1 107 ? -9.674 -1.625 2.265 1.00 96.50 107 GLU A N 1
ATOM 834 C CA . GLU A 1 107 ? -11.012 -2.054 1.861 1.00 96.50 107 GLU A CA 1
ATOM 835 C C . GLU A 1 107 ? -11.596 -2.935 2.960 1.00 96.50 107 GLU A C 1
ATOM 837 O O . GLU A 1 107 ? -10.989 -3.927 3.365 1.00 96.50 107 GLU A O 1
ATOM 842 N N . ILE A 1 108 ? -12.781 -2.568 3.436 1.00 95.81 108 ILE A N 1
ATOM 843 C CA . ILE A 1 108 ? -13.501 -3.289 4.482 1.00 95.81 108 ILE A CA 1
ATOM 844 C C . ILE A 1 108 ? -14.765 -3.850 3.845 1.00 95.81 108 ILE A C 1
ATOM 846 O O . ILE A 1 108 ? -15.544 -3.116 3.239 1.00 95.81 108 ILE A O 1
ATOM 850 N N . SER A 1 109 ? -14.946 -5.159 3.963 1.00 94.94 109 SER A N 1
ATOM 851 C CA . SER A 1 109 ? -16.127 -5.882 3.490 1.00 94.94 109 SER A CA 1
ATOM 852 C C . SER A 1 109 ? -16.701 -6.732 4.619 1.00 94.94 109 SER A C 1
ATOM 854 O O . SER A 1 109 ? -16.075 -6.860 5.669 1.00 94.94 109 SER A O 1
ATOM 856 N N . ASP A 1 110 ? -17.853 -7.361 4.397 1.00 93.56 110 ASP A N 1
ATOM 857 C CA . ASP A 1 110 ? -18.487 -8.231 5.397 1.00 93.56 110 ASP A CA 1
ATOM 858 C C . ASP A 1 110 ? -17.645 -9.470 5.743 1.00 93.56 110 ASP A C 1
ATOM 860 O O . ASP A 1 110 ? -17.765 -10.018 6.838 1.00 93.56 110 ASP A O 1
ATOM 864 N N . HIS A 1 111 ? -16.766 -9.898 4.833 1.00 94.94 111 HIS A N 1
ATOM 865 C CA . HIS A 1 111 ? -16.012 -11.147 4.966 1.00 94.94 111 HIS A CA 1
ATOM 866 C C . HIS A 1 111 ? -14.522 -10.945 5.239 1.00 94.94 111 HIS A C 1
ATOM 868 O O . HIS A 1 111 ? -13.901 -11.795 5.871 1.00 94.94 111 HIS A O 1
ATOM 874 N N . ALA A 1 112 ? -13.949 -9.834 4.781 1.00 97.06 112 ALA A N 1
ATOM 875 C CA . ALA A 1 112 ? -12.507 -9.634 4.789 1.00 97.06 112 ALA A CA 1
ATOM 876 C C . ALA A 1 112 ? -12.119 -8.160 4.918 1.00 97.06 112 ALA A C 1
ATOM 878 O O . ALA A 1 112 ? -12.868 -7.259 4.517 1.00 97.06 112 ALA A O 1
ATOM 879 N N . ILE A 1 113 ? -10.901 -7.940 5.409 1.00 97.62 113 ILE A N 1
ATOM 880 C CA . ILE A 1 113 ? -10.220 -6.644 5.414 1.00 97.62 113 ILE A CA 1
ATOM 881 C C . ILE A 1 113 ? -8.998 -6.753 4.507 1.00 97.62 113 ILE A C 1
ATOM 883 O O . ILE A 1 113 ? -8.164 -7.645 4.669 1.00 97.62 113 ILE A O 1
ATOM 887 N N . LYS A 1 114 ? -8.881 -5.840 3.540 1.00 97.25 114 LYS A N 1
ATOM 888 C CA . LYS A 1 114 ? -7.743 -5.786 2.619 1.00 97.25 114 LYS A CA 1
ATOM 889 C C . LYS A 1 114 ? -6.949 -4.513 2.831 1.00 97.25 114 LYS A C 1
ATOM 891 O O . LYS A 1 114 ? -7.496 -3.419 2.733 1.00 97.25 114 LYS A O 1
ATOM 896 N N . VAL A 1 115 ? -5.647 -4.661 3.046 1.00 96.31 115 VAL A N 1
ATOM 897 C CA . VAL A 1 115 ? -4.693 -3.551 3.108 1.00 96.31 115 VAL A CA 1
ATOM 898 C C . VAL A 1 115 ? -3.786 -3.643 1.891 1.00 96.31 115 VAL A C 1
ATOM 900 O O . VAL A 1 115 ? -3.034 -4.603 1.717 1.00 96.31 115 VAL A O 1
ATOM 903 N N . THR A 1 116 ? -3.881 -2.648 1.015 1.00 95.88 116 THR A N 1
ATOM 904 C CA . THR A 1 116 ? -3.137 -2.594 -0.240 1.00 95.88 116 THR A CA 1
ATOM 905 C C . THR A 1 116 ? -2.161 -1.428 -0.233 1.00 95.88 116 THR A C 1
ATOM 907 O O . THR A 1 116 ? -2.562 -0.271 -0.153 1.00 95.88 116 THR A O 1
ATOM 910 N N . HIS A 1 117 ? -0.880 -1.729 -0.410 1.00 95.62 117 HIS A N 1
ATOM 911 C CA . HIS A 1 117 ? 0.170 -0.751 -0.670 1.00 95.62 117 HIS A CA 1
ATOM 912 C C . HIS A 1 117 ? 0.482 -0.749 -2.159 1.00 95.62 117 HIS A C 1
ATOM 914 O O . HIS A 1 117 ? 0.577 -1.804 -2.783 1.00 95.62 117 HIS A O 1
ATOM 920 N N . SER A 1 118 ? 0.693 0.427 -2.737 1.00 94.50 118 SER A N 1
ATOM 921 C CA . SER A 1 118 ? 1.229 0.544 -4.089 1.00 94.50 118 SER A CA 1
ATOM 922 C C . SER A 1 118 ? 2.165 1.729 -4.207 1.00 94.50 118 SER A C 1
ATOM 924 O O . SER A 1 118 ? 1.983 2.741 -3.528 1.00 94.50 118 SER A O 1
ATOM 926 N N . LYS A 1 119 ? 3.186 1.599 -5.048 1.00 94.31 119 LYS A N 1
ATOM 927 C CA . LYS A 1 119 ? 4.216 2.626 -5.188 1.00 94.31 119 LYS A CA 1
ATOM 928 C C . LYS A 1 119 ? 4.867 2.549 -6.558 1.00 94.31 119 LYS A C 1
ATOM 930 O O . LYS A 1 119 ? 5.118 1.456 -7.066 1.00 94.31 119 LYS A O 1
ATOM 935 N N . TRP A 1 120 ? 5.128 3.717 -7.138 1.00 94.75 120 TRP A N 1
ATOM 936 C CA . TRP A 1 120 ? 5.984 3.842 -8.309 1.00 94.75 120 TRP A CA 1
ATOM 937 C C . TRP A 1 120 ? 7.458 3.884 -7.912 1.00 94.75 120 TRP A C 1
ATOM 939 O O . TRP A 1 120 ? 7.869 4.614 -7.010 1.00 94.75 120 TRP A O 1
ATOM 949 N N . GLU A 1 121 ? 8.247 3.138 -8.664 1.00 95.25 121 GLU A N 1
ATOM 950 C CA . GLU A 1 121 ? 9.701 3.109 -8.638 1.00 95.25 121 GLU A CA 1
ATOM 951 C C . GLU A 1 121 ? 10.207 3.532 -10.016 1.00 95.25 121 GLU A C 1
ATOM 953 O O . GLU A 1 121 ? 9.563 3.252 -11.029 1.00 95.25 121 GLU A O 1
ATOM 958 N N . GLN A 1 122 ? 11.357 4.195 -10.080 1.00 94.56 122 GLN A N 1
ATOM 959 C CA . GLN A 1 122 ? 11.942 4.641 -11.344 1.00 94.56 122 GLN A CA 1
ATOM 960 C C . GLN A 1 122 ? 13.422 4.310 -11.431 1.00 94.56 122 GLN A C 1
ATOM 962 O O . GLN A 1 122 ? 14.099 4.187 -10.419 1.00 94.56 122 GLN A O 1
ATOM 967 N N . THR A 1 123 ? 13.953 4.228 -12.644 1.00 93.56 123 THR A N 1
ATOM 968 C CA . THR A 1 123 ? 15.385 3.999 -12.867 1.00 93.56 123 THR A CA 1
ATOM 969 C C . THR A 1 123 ? 16.239 5.031 -12.127 1.00 93.56 123 THR A C 1
ATOM 971 O O . THR A 1 123 ? 15.872 6.205 -12.010 1.00 93.56 123 THR A O 1
ATOM 974 N N . GLN A 1 124 ? 17.376 4.581 -11.597 1.00 91.19 124 GLN A N 1
ATOM 975 C CA . GLN A 1 124 ? 18.337 5.459 -10.930 1.00 91.19 124 GLN A CA 1
ATOM 976 C C . GLN A 1 124 ? 19.231 6.223 -11.922 1.00 91.19 124 GLN A C 1
ATOM 978 O O . GLN A 1 124 ? 19.691 7.317 -11.602 1.00 91.19 124 GLN A O 1
ATOM 983 N N . ASP A 1 125 ? 19.452 5.647 -13.103 1.00 87.81 125 ASP A N 1
ATOM 984 C CA . ASP A 1 125 ? 20.227 6.218 -14.205 1.00 87.81 125 ASP A CA 1
ATOM 985 C C . ASP A 1 125 ? 19.636 7.545 -14.717 1.00 87.81 125 ASP A C 1
ATOM 987 O O . ASP A 1 125 ? 18.416 7.733 -14.759 1.00 87.81 125 ASP A O 1
ATOM 991 N N . TYR A 1 126 ? 20.522 8.461 -15.104 1.00 87.25 126 TYR A N 1
ATOM 992 C CA . TYR A 1 126 ? 20.184 9.758 -15.684 1.00 87.25 126 TYR A CA 1
ATOM 993 C C . TYR A 1 126 ? 20.160 9.726 -17.216 1.00 87.25 126 TYR A C 1
ATOM 995 O O . TYR A 1 126 ? 19.621 10.652 -17.825 1.00 87.25 126 TYR A O 1
ATOM 1003 N N . ASP A 1 127 ? 20.710 8.683 -17.844 1.00 92.50 127 ASP A N 1
ATOM 1004 C CA . ASP A 1 127 ? 20.602 8.478 -19.281 1.00 92.50 127 ASP A CA 1
ATOM 1005 C C . ASP A 1 127 ? 19.143 8.192 -19.670 1.00 92.50 127 ASP A C 1
ATOM 1007 O O . ASP A 1 127 ? 18.518 7.214 -19.243 1.00 92.50 127 ASP A O 1
ATOM 1011 N N . ALA A 1 128 ? 18.599 9.049 -20.535 1.00 91.31 128 ALA A N 1
ATOM 1012 C CA . ALA A 1 128 ? 17.244 8.927 -21.052 1.00 91.31 128 ALA A CA 1
ATOM 1013 C C . ALA A 1 128 ? 17.013 7.604 -21.804 1.00 91.31 128 ALA A C 1
ATOM 1015 O O . ALA A 1 128 ? 15.879 7.119 -21.839 1.00 91.31 128 ALA A O 1
ATOM 1016 N N . THR A 1 129 ? 18.064 6.987 -22.357 1.00 93.00 129 THR A N 1
ATOM 1017 C CA . THR A 1 129 ? 17.966 5.676 -23.013 1.00 93.00 129 THR A CA 1
ATOM 1018 C C . THR A 1 129 ? 17.757 4.525 -22.032 1.00 93.00 129 THR A C 1
ATOM 1020 O O . THR A 1 129 ? 17.231 3.477 -22.412 1.00 93.00 129 THR A O 1
ATOM 1023 N N . GLN A 1 130 ? 18.090 4.732 -20.756 1.00 92.81 130 GLN A N 1
ATOM 1024 C CA . GLN A 1 130 ? 17.972 3.734 -19.693 1.00 92.81 130 GLN A CA 1
ATOM 1025 C C . GLN A 1 130 ? 16.666 3.852 -18.901 1.00 92.81 130 GLN A C 1
ATOM 1027 O O . GLN A 1 130 ? 16.344 2.962 -18.106 1.00 92.81 130 GLN A O 1
ATOM 1032 N N . PHE A 1 131 ? 15.900 4.922 -19.125 1.00 92.81 131 PHE A N 1
ATOM 1033 C CA . PHE A 1 131 ? 14.731 5.254 -18.322 1.00 92.81 131 PHE A CA 1
ATOM 1034 C C . PHE A 1 131 ? 13.630 4.187 -18.407 1.00 92.81 131 PHE A C 1
ATOM 1036 O O . PHE A 1 131 ? 13.129 3.854 -19.480 1.00 92.81 131 PHE A O 1
ATOM 1043 N N . PHE A 1 132 ? 13.173 3.727 -17.251 1.00 92.94 132 PHE A N 1
ATOM 1044 C CA . PHE A 1 132 ? 11.888 3.066 -17.055 1.00 92.94 132 PHE A CA 1
ATOM 1045 C C . PHE A 1 132 ? 11.362 3.370 -15.652 1.00 92.94 132 PHE A C 1
ATOM 1047 O O . PHE A 1 132 ? 12.131 3.688 -14.737 1.00 92.94 132 PHE A O 1
ATOM 1054 N N . LYS A 1 133 ? 10.054 3.233 -15.465 1.00 94.06 133 LYS A N 1
ATOM 1055 C CA . LYS A 1 133 ? 9.427 3.214 -14.142 1.00 94.06 133 LYS A CA 1
ATOM 1056 C C . LYS A 1 133 ? 8.402 2.096 -14.072 1.00 94.06 133 LYS A C 1
ATOM 1058 O O . LYS A 1 133 ? 7.833 1.722 -15.092 1.00 94.06 133 LYS A O 1
ATOM 1063 N N . PHE A 1 134 ? 8.160 1.565 -12.887 1.00 94.62 134 PHE A N 1
ATOM 1064 C CA . PHE A 1 134 ? 7.176 0.512 -12.666 1.00 94.62 134 PHE A CA 1
ATOM 1065 C C . PHE A 1 134 ? 6.438 0.742 -11.357 1.00 94.62 134 PHE A C 1
ATOM 1067 O O . PHE A 1 134 ? 6.962 1.362 -10.434 1.00 94.62 134 PHE A O 1
ATOM 1074 N N . ARG A 1 135 ? 5.204 0.254 -11.282 1.00 94.56 135 ARG A N 1
ATOM 1075 C CA . ARG A 1 135 ? 4.374 0.317 -10.088 1.00 94.56 135 ARG A CA 1
ATOM 1076 C C . ARG A 1 135 ? 4.184 -1.080 -9.545 1.00 94.56 135 ARG A C 1
ATOM 1078 O O . ARG A 1 135 ? 3.621 -1.938 -10.226 1.00 94.56 135 ARG A O 1
ATOM 1085 N N . TRP A 1 136 ? 4.602 -1.291 -8.308 1.00 94.56 136 TRP A N 1
ATOM 1086 C CA . TRP A 1 136 ? 4.307 -2.520 -7.585 1.00 94.56 136 TRP A CA 1
ATOM 1087 C C . TRP A 1 136 ? 3.095 -2.335 -6.671 1.00 94.56 136 TRP A C 1
ATOM 1089 O O . TRP A 1 136 ? 2.720 -1.214 -6.311 1.00 94.56 136 TRP A O 1
ATOM 1099 N N . ARG A 1 137 ? 2.465 -3.456 -6.324 1.00 94.88 137 ARG A N 1
ATOM 1100 C CA . ARG A 1 137 ? 1.363 -3.569 -5.376 1.00 94.88 137 ARG A CA 1
ATOM 1101 C C . ARG A 1 137 ? 1.614 -4.746 -4.440 1.00 94.88 137 ARG A C 1
ATOM 1103 O O . ARG A 1 137 ? 1.893 -5.845 -4.911 1.00 94.88 137 ARG A O 1
ATOM 1110 N N . LEU A 1 138 ? 1.470 -4.503 -3.143 1.00 95.12 138 LEU A N 1
ATOM 1111 C CA . LEU A 1 138 ? 1.323 -5.519 -2.106 1.00 95.12 138 LEU A CA 1
ATOM 1112 C C . LEU A 1 138 ? -0.121 -5.469 -1.611 1.00 95.12 138 LEU A C 1
ATOM 1114 O O . LEU A 1 138 ? -0.567 -4.409 -1.182 1.00 95.12 138 LEU A O 1
ATOM 1118 N N . THR A 1 139 ? -0.828 -6.593 -1.640 1.00 95.38 139 THR A N 1
ATOM 1119 C CA . THR A 1 139 ? -2.166 -6.727 -1.053 1.00 95.38 139 THR A CA 1
ATOM 1120 C C . THR A 1 139 ? -2.129 -7.792 0.032 1.00 95.38 139 THR A C 1
ATOM 1122 O O . THR A 1 139 ? -1.809 -8.948 -0.244 1.00 95.38 139 THR A O 1
ATOM 1125 N N . LEU A 1 140 ? -2.463 -7.387 1.255 1.00 95.44 140 LEU A N 1
ATOM 1126 C CA . LEU A 1 140 ? -2.675 -8.250 2.411 1.00 95.44 140 LEU A CA 1
ATOM 1127 C C . LEU A 1 140 ? -4.183 -8.411 2.605 1.00 95.44 140 LEU A C 1
ATOM 1129 O O . LEU A 1 140 ? -4.893 -7.412 2.706 1.00 95.44 140 LEU A O 1
ATOM 1133 N N . THR A 1 141 ? -4.675 -9.644 2.615 1.00 96.94 141 THR A N 1
ATOM 1134 C CA . THR A 1 141 ? -6.085 -9.977 2.847 1.00 96.94 141 THR A CA 1
ATOM 1135 C C . THR A 1 141 ? -6.188 -10.763 4.137 1.00 96.94 141 THR A C 1
ATOM 1137 O O . THR A 1 141 ? -5.589 -11.831 4.258 1.00 96.94 141 THR A O 1
ATOM 1140 N N . PHE A 1 142 ? -6.946 -10.223 5.077 1.00 97.25 142 PHE A N 1
ATOM 1141 C CA . PHE A 1 142 ? -7.249 -10.846 6.351 1.00 97.25 142 PHE A CA 1
ATOM 1142 C C . PHE A 1 142 ? -8.726 -11.217 6.410 1.00 97.25 142 PHE A C 1
ATOM 1144 O O . PHE A 1 142 ? -9.554 -10.596 5.734 1.00 97.25 142 PHE A O 1
ATOM 1151 N N . ASP A 1 143 ? -9.051 -12.161 7.287 1.00 96.94 143 ASP A N 1
ATOM 1152 C CA . ASP A 1 143 ? -10.431 -12.395 7.696 1.00 96.94 143 ASP A CA 1
ATOM 1153 C C . ASP A 1 143 ? -11.045 -11.124 8.318 1.00 96.94 143 ASP A C 1
ATOM 1155 O O . ASP A 1 143 ? -10.351 -10.172 8.698 1.00 96.94 143 ASP A O 1
ATOM 1159 N N . ARG A 1 144 ? -12.377 -11.088 8.446 1.00 95.12 144 ARG A N 1
ATOM 1160 C CA . ARG A 1 144 ? -13.109 -9.913 8.958 1.00 95.12 144 ARG A CA 1
ATOM 1161 C C . ARG A 1 144 ? -12.615 -9.412 10.321 1.00 95.12 144 ARG A C 1
ATOM 1163 O O . ARG A 1 144 ? -12.757 -8.223 10.610 1.00 95.12 144 ARG A O 1
ATOM 1170 N N . CYS A 1 145 ? -12.069 -10.312 11.135 1.00 94.56 145 CYS A N 1
ATOM 1171 C CA . CYS A 1 145 ? -11.605 -10.058 12.495 1.00 94.56 145 CYS A CA 1
ATOM 1172 C C . CYS A 1 145 ? -10.084 -9.847 12.601 1.00 94.56 145 CYS A C 1
ATOM 1174 O O . CYS A 1 145 ? -9.583 -9.786 13.721 1.00 94.56 145 CYS A O 1
ATOM 1176 N N . MET A 1 146 ? -9.355 -9.792 11.479 1.00 94.50 146 MET A N 1
ATOM 1177 C CA . MET A 1 146 ? -7.886 -9.697 11.419 1.00 94.50 146 MET A CA 1
ATOM 1178 C C . MET A 1 146 ? -7.132 -10.712 12.297 1.00 94.50 146 MET A C 1
ATOM 1180 O O . MET A 1 146 ? -6.039 -10.435 12.784 1.00 94.50 146 MET A O 1
ATOM 1184 N N . ARG A 1 147 ? -7.693 -11.906 12.503 1.00 94.06 147 ARG A N 1
ATOM 1185 C CA . ARG A 1 147 ? -7.059 -12.999 13.257 1.00 94.06 147 ARG A CA 1
ATOM 1186 C C . ARG A 1 147 ? -6.142 -13.840 12.385 1.00 94.06 147 ARG A C 1
ATOM 1188 O O . ARG A 1 147 ? -5.210 -14.456 12.899 1.00 94.06 147 ARG A O 1
ATOM 1195 N N . SER A 1 148 ? -6.407 -13.885 11.084 1.00 94.75 148 SER A N 1
ATOM 1196 C CA . SER A 1 148 ? -5.623 -14.664 10.133 1.00 94.75 148 SER A CA 1
ATOM 1197 C C . SER A 1 148 ? -5.366 -13.889 8.851 1.00 94.75 148 SER A C 1
ATOM 1199 O O . SER A 1 148 ? -6.289 -13.359 8.236 1.00 94.75 148 SER A O 1
ATOM 1201 N N . LEU A 1 149 ? -4.104 -13.886 8.419 1.00 95.06 149 LEU A N 1
ATOM 1202 C CA . LEU A 1 149 ? -3.715 -13.469 7.076 1.00 95.06 149 LEU A CA 1
ATOM 1203 C C . LEU A 1 149 ? -4.054 -14.600 6.098 1.00 95.06 149 LEU A C 1
ATOM 1205 O O . LEU A 1 149 ? -3.369 -15.620 6.063 1.00 95.06 149 LEU A O 1
ATOM 1209 N N . GLU A 1 150 ? -5.115 -14.422 5.319 1.00 96.06 150 GLU A N 1
ATOM 1210 C CA . GLU A 1 150 ? -5.595 -15.414 4.353 1.00 96.06 150 GLU A CA 1
ATOM 1211 C C . GLU A 1 150 ? -4.743 -15.406 3.081 1.00 96.06 150 GLU A C 1
ATOM 1213 O O . GLU A 1 150 ? -4.367 -16.455 2.556 1.00 96.06 150 GLU A O 1
ATOM 1218 N N . HIS A 1 151 ? -4.398 -14.208 2.598 1.00 93.75 151 HIS A N 1
ATOM 1219 C CA . HIS A 1 151 ? -3.603 -14.033 1.387 1.00 93.75 151 HIS A CA 1
ATOM 1220 C C . HIS A 1 151 ? -2.640 -12.852 1.500 1.00 93.75 151 HIS A C 1
ATOM 1222 O O . HIS A 1 151 ? -3.004 -11.772 1.959 1.00 93.75 151 HIS A O 1
ATOM 1228 N N . ALA A 1 152 ? -1.428 -13.029 0.979 1.00 92.81 152 ALA A N 1
ATOM 1229 C CA . ALA A 1 152 ? -0.483 -11.950 0.727 1.00 92.81 152 ALA A CA 1
ATOM 1230 C C . ALA A 1 152 ? 0.024 -12.066 -0.709 1.00 92.81 152 ALA A C 1
ATOM 1232 O O . ALA A 1 152 ? 0.517 -13.116 -1.121 1.00 92.81 152 ALA A O 1
ATOM 1233 N N . THR A 1 153 ? -0.116 -11.003 -1.495 1.00 92.62 153 THR A N 1
ATOM 1234 C CA . THR A 1 153 ? 0.269 -11.021 -2.911 1.00 92.62 153 THR A CA 1
ATOM 1235 C C . THR A 1 153 ? 1.069 -9.786 -3.264 1.00 92.62 153 THR A C 1
ATOM 1237 O O . THR A 1 153 ? 0.644 -8.665 -2.993 1.00 92.62 153 THR A O 1
ATOM 1240 N N . VAL A 1 154 ? 2.211 -10.002 -3.916 1.00 94.06 154 VAL A N 1
ATOM 1241 C CA . VAL A 1 154 ? 3.067 -8.948 -4.462 1.00 94.06 154 VAL A CA 1
ATOM 1242 C C . VAL A 1 154 ? 3.105 -9.077 -5.970 1.00 94.06 154 VAL A C 1
ATOM 1244 O O . VAL A 1 154 ? 3.312 -10.165 -6.500 1.00 94.06 154 VAL A O 1
ATOM 1247 N N . SER A 1 155 ? 2.899 -7.964 -6.664 1.00 94.25 155 SER A N 1
ATOM 1248 C CA . SER A 1 155 ? 2.932 -7.929 -8.122 1.00 94.25 155 SER A CA 1
ATOM 1249 C C . SER A 1 155 ? 3.324 -6.557 -8.655 1.00 94.25 155 SER A C 1
ATOM 1251 O O . SER A 1 155 ? 3.131 -5.534 -8.001 1.00 94.25 155 SER A O 1
ATOM 1253 N N . VAL A 1 156 ? 3.853 -6.519 -9.870 1.00 94.25 156 VAL A N 1
ATOM 1254 C CA . VAL A 1 156 ? 3.956 -5.316 -10.689 1.00 94.25 156 VAL A CA 1
ATOM 1255 C C . VAL A 1 156 ? 2.640 -5.140 -11.419 1.00 94.25 156 VAL A C 1
ATOM 1257 O O . VAL A 1 156 ? 2.232 -6.009 -12.176 1.00 94.25 156 VAL A O 1
ATOM 1260 N N . ILE A 1 157 ? 1.970 -4.016 -11.193 1.00 93.06 157 ILE A N 1
ATOM 1261 C CA . ILE A 1 157 ? 0.642 -3.708 -11.742 1.00 93.06 157 ILE A CA 1
ATOM 1262 C C . ILE A 1 157 ? 0.694 -2.697 -12.888 1.00 93.06 157 ILE A C 1
ATOM 1264 O O . ILE A 1 157 ? -0.320 -2.454 -13.530 1.00 93.06 157 ILE A O 1
ATOM 1268 N N . ASP A 1 158 ? 1.851 -2.076 -13.121 1.00 91.69 158 ASP A N 1
ATOM 1269 C CA . ASP A 1 158 ? 2.042 -1.084 -14.177 1.00 91.69 158 ASP A CA 1
ATOM 1270 C C . ASP A 1 158 ? 3.528 -0.868 -14.463 1.00 91.69 158 ASP A C 1
ATOM 1272 O O . ASP A 1 158 ? 4.356 -1.089 -13.577 1.00 91.69 158 ASP A O 1
ATOM 1276 N N . TYR A 1 159 ? 3.867 -0.394 -15.659 1.00 91.69 159 TYR A N 1
ATOM 1277 C CA . TYR A 1 159 ? 5.197 0.133 -15.962 1.00 91.69 159 TYR A CA 1
ATOM 1278 C C . TYR A 1 159 ? 5.186 0.989 -17.237 1.00 91.69 159 TYR A C 1
ATOM 1280 O O . TYR A 1 159 ? 4.359 0.825 -18.135 1.00 91.69 159 TYR A O 1
ATOM 1288 N N . GLU A 1 160 ? 6.141 1.911 -17.329 1.00 90.56 160 GLU A N 1
ATOM 1289 C CA . GLU A 1 160 ? 6.249 2.877 -18.415 1.00 90.56 160 GLU A CA 1
ATOM 1290 C C . GLU A 1 160 ? 7.697 3.052 -18.881 1.00 90.56 160 GLU A C 1
ATOM 1292 O O . GLU A 1 160 ? 8.652 2.971 -18.103 1.00 90.56 160 GLU A O 1
ATOM 1297 N N . TRP A 1 161 ? 7.827 3.353 -20.172 1.00 91.12 161 TRP A N 1
ATOM 1298 C CA . TRP A 1 161 ? 9.078 3.713 -20.828 1.00 91.12 161 TRP A CA 1
ATOM 1299 C C . TRP A 1 161 ? 9.138 5.220 -21.045 1.00 91.12 161 TRP A C 1
ATOM 1301 O O . TRP A 1 161 ? 8.109 5.869 -21.239 1.00 91.12 161 TRP A O 1
ATOM 1311 N N . GLY A 1 162 ? 10.350 5.757 -21.071 1.00 88.88 162 GLY A N 1
ATOM 1312 C CA . GLY A 1 162 ? 10.610 7.101 -21.554 1.00 88.88 162 GLY A CA 1
ATOM 1313 C C . GLY A 1 162 ? 10.598 7.119 -23.079 1.00 88.88 162 GLY A C 1
ATOM 1314 O O . GLY A 1 162 ? 10.761 6.090 -23.738 1.00 88.88 162 GLY A O 1
ATOM 1315 N N . ASN A 1 163 ? 10.437 8.306 -23.656 1.00 89.69 163 ASN A N 1
ATOM 1316 C CA . ASN A 1 163 ? 10.389 8.460 -25.113 1.00 89.69 163 ASN A CA 1
ATOM 1317 C C . ASN A 1 163 ? 11.697 8.033 -25.801 1.00 89.69 163 ASN A C 1
ATOM 1319 O O . ASN A 1 163 ? 11.665 7.587 -26.943 1.00 89.69 163 ASN A O 1
ATOM 1323 N N . ALA A 1 164 ? 12.830 8.157 -25.105 1.00 93.06 164 ALA A N 1
ATOM 1324 C CA . ALA A 1 164 ? 14.156 7.819 -25.617 1.00 93.06 164 ALA A CA 1
ATOM 1325 C C . ALA A 1 164 ? 14.657 6.431 -25.175 1.00 93.06 164 ALA A C 1
ATOM 1327 O O . ALA A 1 164 ? 15.775 6.065 -25.527 1.00 93.06 164 ALA A O 1
ATOM 1328 N N . THR A 1 165 ? 13.871 5.661 -24.409 1.00 92.75 165 THR A N 1
ATOM 1329 C CA . THR A 1 165 ? 14.312 4.367 -23.867 1.00 92.75 165 THR A CA 1
ATOM 1330 C C . THR A 1 165 ? 14.689 3.406 -24.994 1.00 92.75 165 THR A C 1
ATOM 1332 O O . THR A 1 165 ? 13.884 3.168 -25.902 1.00 92.75 165 THR A O 1
ATOM 1335 N N . SER A 1 166 ? 15.884 2.819 -24.915 1.00 93.50 166 SER A N 1
ATOM 1336 C CA . SER A 1 166 ? 16.387 1.900 -25.936 1.00 93.50 166 SER A CA 1
ATOM 1337 C C . SER A 1 166 ? 15.601 0.587 -25.954 1.00 93.50 166 SER A C 1
ATOM 1339 O O . SER A 1 166 ? 15.077 0.128 -24.935 1.00 93.50 166 SER A O 1
ATOM 1341 N N . ASP A 1 167 ? 15.523 -0.062 -27.114 1.00 92.44 167 ASP A N 1
ATOM 1342 C CA . ASP A 1 167 ? 14.798 -1.333 -27.235 1.00 92.44 167 ASP A CA 1
ATOM 1343 C C . ASP A 1 167 ? 15.488 -2.482 -26.497 1.00 92.44 167 ASP A C 1
ATOM 1345 O O . ASP A 1 167 ? 14.823 -3.409 -26.035 1.00 92.44 167 ASP A O 1
ATOM 1349 N N . GLU A 1 168 ? 16.811 -2.417 -26.345 1.00 92.56 168 GLU A N 1
ATOM 1350 C CA . GLU A 1 168 ? 17.552 -3.324 -25.470 1.00 92.56 168 GLU A CA 1
ATOM 1351 C C . GLU A 1 168 ? 17.099 -3.165 -24.017 1.00 92.56 168 GLU A C 1
ATOM 1353 O O . GLU A 1 168 ? 16.732 -4.149 -23.371 1.00 92.56 168 GLU A O 1
ATOM 1358 N N . ARG A 1 169 ? 17.010 -1.923 -23.525 1.00 92.25 169 ARG A N 1
ATOM 1359 C CA . ARG A 1 169 ? 16.552 -1.647 -22.163 1.00 92.25 169 ARG A CA 1
ATOM 1360 C C . ARG A 1 169 ? 15.127 -2.135 -21.930 1.00 92.25 169 ARG A C 1
ATOM 1362 O O . ARG A 1 169 ? 14.872 -2.783 -20.916 1.00 92.25 169 ARG A O 1
ATOM 1369 N N . LYS A 1 170 ? 14.211 -1.873 -22.871 1.00 93.00 170 LYS A N 1
ATOM 1370 C CA . LYS A 1 170 ? 12.821 -2.365 -22.808 1.00 93.00 170 LYS A CA 1
ATOM 1371 C C . LYS A 1 170 ? 12.773 -3.889 -22.713 1.00 93.00 170 LYS A C 1
ATOM 1373 O O . LYS A 1 170 ? 12.022 -4.412 -21.894 1.00 93.00 170 LYS A O 1
ATOM 1378 N N . ARG A 1 171 ? 13.585 -4.599 -23.509 1.00 91.12 171 ARG A N 1
ATOM 1379 C CA . ARG A 1 171 ? 13.671 -6.070 -23.490 1.00 91.12 171 ARG A CA 1
ATOM 1380 C C . ARG A 1 171 ? 14.162 -6.596 -22.142 1.00 91.12 171 ARG A C 1
ATOM 1382 O O . ARG A 1 171 ? 13.508 -7.465 -21.569 1.00 91.12 171 ARG A O 1
ATOM 1389 N N . VAL A 1 172 ? 15.256 -6.046 -21.610 1.00 92.12 172 VAL A N 1
ATOM 1390 C CA . VAL A 1 172 ? 15.805 -6.454 -20.303 1.00 92.12 172 VAL A CA 1
ATOM 1391 C C . VAL A 1 172 ? 14.796 -6.188 -19.183 1.00 92.12 172 VAL A C 1
ATOM 1393 O O . VAL A 1 172 ? 14.501 -7.083 -18.394 1.00 92.12 172 VAL A O 1
ATOM 1396 N N . ALA A 1 173 ? 14.205 -4.992 -19.142 1.00 92.12 173 ALA A N 1
ATOM 1397 C CA . ALA A 1 173 ? 13.197 -4.641 -18.144 1.00 92.12 173 ALA A CA 1
ATOM 1398 C C . ALA A 1 173 ? 11.950 -5.522 -18.229 1.00 92.12 173 ALA A C 1
ATOM 1400 O O . ALA A 1 173 ? 11.504 -6.037 -17.207 1.00 92.12 173 ALA A O 1
ATOM 1401 N N . ALA A 1 174 ? 11.421 -5.773 -19.427 1.00 90.38 174 ALA A N 1
ATOM 1402 C CA . ALA A 1 174 ? 10.285 -6.672 -19.596 1.00 90.38 174 ALA A CA 1
ATOM 1403 C C . ALA A 1 174 ? 10.599 -8.096 -19.106 1.00 90.38 174 ALA A C 1
ATOM 1405 O O . ALA A 1 174 ? 9.773 -8.693 -18.418 1.00 90.38 174 ALA A O 1
ATOM 1406 N N . ALA A 1 175 ? 11.789 -8.626 -19.407 1.00 90.69 175 ALA A N 1
ATOM 1407 C CA . ALA A 1 175 ? 12.201 -9.958 -18.969 1.00 90.69 175 ALA A CA 1
ATOM 1408 C C . ALA A 1 175 ? 12.284 -10.072 -17.438 1.00 90.69 175 ALA A C 1
ATOM 1410 O O . ALA A 1 175 ? 11.795 -11.046 -16.868 1.00 90.69 175 ALA A O 1
ATOM 1411 N N . VAL A 1 176 ? 12.846 -9.058 -16.775 1.00 92.38 176 VAL A N 1
ATOM 1412 C CA . VAL A 1 176 ? 13.009 -9.018 -15.313 1.00 92.38 176 VAL A CA 1
ATOM 1413 C C . VAL A 1 176 ? 11.680 -8.783 -14.585 1.00 92.38 176 VAL A C 1
ATOM 1415 O O . VAL A 1 176 ? 11.453 -9.346 -13.517 1.00 92.38 176 VAL A O 1
ATOM 1418 N N . LEU A 1 177 ? 10.774 -7.984 -15.158 1.00 91.88 177 LEU A N 1
ATOM 1419 C CA . LEU A 1 177 ? 9.454 -7.716 -14.577 1.00 91.88 177 LEU A CA 1
ATOM 1420 C C . LEU A 1 177 ? 8.468 -8.874 -14.781 1.00 91.88 177 LEU A C 1
ATOM 1422 O O . LEU A 1 177 ? 7.561 -9.037 -13.968 1.00 91.88 177 LEU A O 1
ATOM 1426 N N . LYS A 1 178 ? 8.641 -9.683 -15.836 1.00 90.44 178 LYS A N 1
ATOM 1427 C CA . LYS A 1 178 ? 7.714 -10.755 -16.241 1.00 90.44 178 LYS A CA 1
ATOM 1428 C C . LYS A 1 178 ? 7.260 -11.675 -15.097 1.00 90.44 178 LYS A C 1
ATOM 1430 O O . LYS A 1 178 ? 6.053 -11.893 -15.008 1.00 90.44 178 LYS A O 1
ATOM 1435 N N . PRO A 1 179 ? 8.141 -12.191 -14.215 1.00 91.25 179 PRO A N 1
ATOM 1436 C CA . PRO A 1 179 ? 7.726 -13.083 -13.128 1.00 91.25 179 PRO A CA 1
ATOM 1437 C C . PRO A 1 179 ? 6.799 -12.421 -12.103 1.00 91.25 179 PRO A C 1
ATOM 1439 O O . PRO A 1 179 ? 6.118 -13.112 -11.354 1.00 91.25 179 PRO A O 1
ATOM 1442 N N . TRP A 1 180 ? 6.779 -11.089 -12.066 1.00 92.38 180 TRP A N 1
ATOM 1443 C CA . TRP A 1 180 ? 6.051 -10.297 -11.083 1.00 92.38 180 TRP A CA 1
ATOM 1444 C C . TRP A 1 180 ? 4.771 -9.681 -11.644 1.00 92.38 180 TRP A C 1
ATOM 1446 O O . TRP A 1 180 ? 4.036 -9.049 -10.891 1.00 92.38 180 TRP A O 1
ATOM 1456 N N . LEU A 1 181 ? 4.491 -9.810 -12.942 1.00 91.06 181 LEU A N 1
ATOM 1457 C CA . LEU A 1 181 ? 3.311 -9.198 -13.549 1.00 91.06 181 LEU A CA 1
ATOM 1458 C C . LEU A 1 181 ? 2.026 -9.795 -12.962 1.00 91.06 181 LEU A C 1
ATOM 1460 O O . LEU A 1 181 ? 1.827 -11.009 -12.961 1.00 91.06 181 LEU A O 1
ATOM 1464 N N . ALA A 1 182 ? 1.142 -8.925 -12.479 1.00 85.81 182 ALA A N 1
ATOM 1465 C CA . ALA A 1 182 ? -0.177 -9.310 -12.007 1.00 85.81 182 ALA A CA 1
ATOM 1466 C C . ALA A 1 182 ? -0.996 -9.964 -13.141 1.00 85.81 182 ALA A C 1
ATOM 1468 O O . ALA A 1 182 ? -1.078 -9.423 -14.250 1.00 85.81 182 ALA A O 1
ATOM 1469 N N . PRO A 1 183 ? -1.654 -11.105 -12.881 1.00 76.25 183 PRO A N 1
ATOM 1470 C CA . PRO A 1 183 ? -2.520 -11.735 -13.866 1.00 76.25 183 PRO A CA 1
ATOM 1471 C C . PRO A 1 183 ? -3.709 -10.825 -14.207 1.00 76.25 183 PRO A C 1
ATOM 1473 O O . PRO A 1 183 ? -4.233 -10.108 -13.357 1.00 76.25 183 PRO A O 1
ATOM 1476 N N . GLY A 1 184 ? -4.142 -10.849 -15.470 1.00 67.00 184 GLY A N 1
ATOM 1477 C CA . GLY A 1 184 ? -5.323 -10.107 -15.930 1.00 67.00 184 GLY A CA 1
ATOM 1478 C C . GLY A 1 184 ? -5.132 -8.595 -16.108 1.00 67.00 184 GLY A C 1
ATOM 1479 O O . GLY A 1 184 ? -6.040 -7.925 -16.598 1.00 67.00 184 GLY A O 1
ATOM 1480 N N . VAL A 1 185 ? -3.962 -8.041 -15.780 1.00 70.44 185 VAL A N 1
ATOM 1481 C CA . VAL A 1 185 ? -3.636 -6.658 -16.133 1.00 70.44 185 VAL A CA 1
ATOM 1482 C C . VAL A 1 185 ? -3.255 -6.600 -17.612 1.00 70.44 185 VAL A C 1
ATOM 1484 O O . VAL A 1 185 ? -2.362 -7.306 -18.086 1.00 70.44 185 VAL A O 1
ATOM 1487 N N . LEU A 1 186 ? -3.945 -5.739 -18.364 1.00 63.34 186 LEU A N 1
ATOM 1488 C CA . LEU A 1 186 ? -3.623 -5.473 -19.762 1.00 63.34 186 LEU A CA 1
ATOM 1489 C C . LEU A 1 186 ? -2.360 -4.621 -19.848 1.00 63.34 186 LEU A C 1
ATOM 1491 O O . LEU A 1 186 ? -2.418 -3.407 -20.055 1.00 63.34 186 LEU A O 1
ATOM 1495 N N . TYR A 1 187 ? -1.200 -5.262 -19.769 1.00 65.38 187 TYR A N 1
ATOM 1496 C CA . TYR A 1 187 ? 0.049 -4.617 -20.137 1.00 65.38 187 TYR A CA 1
ATOM 1497 C C . TYR A 1 187 ? 0.151 -4.548 -21.659 1.00 65.38 187 TYR A C 1
ATOM 1499 O O . TYR A 1 187 ? 0.914 -5.280 -22.293 1.00 65.38 187 TYR A O 1
ATOM 1507 N N . LYS A 1 188 ? -0.640 -3.662 -22.272 1.00 50.91 188 LYS A N 1
ATOM 1508 C CA . LYS A 1 188 ? -0.704 -3.490 -23.734 1.00 50.91 188 LYS A CA 1
ATOM 1509 C C . LYS A 1 188 ? 0.681 -3.294 -24.376 1.00 50.91 188 LYS A C 1
ATOM 1511 O O . LYS A 1 188 ? 0.847 -3.592 -25.549 1.00 50.91 188 LYS A O 1
ATOM 1516 N N . ARG A 1 189 ? 1.679 -2.846 -23.600 1.00 51.03 189 ARG A N 1
ATOM 1517 C CA . ARG A 1 189 ? 3.071 -2.626 -24.024 1.00 51.03 189 ARG A CA 1
ATOM 1518 C C . ARG A 1 189 ? 4.048 -3.787 -23.727 1.00 51.03 189 ARG A C 1
ATOM 1520 O O . ARG A 1 189 ? 5.183 -3.692 -24.183 1.00 51.03 189 ARG A O 1
ATOM 1527 N N . VAL A 1 190 ? 3.670 -4.849 -22.989 1.00 51.00 190 VAL A N 1
ATOM 1528 C CA . VAL A 1 190 ? 4.550 -6.029 -22.732 1.00 51.00 190 VAL A CA 1
ATOM 1529 C C . VAL A 1 190 ? 4.534 -6.922 -23.953 1.00 51.00 190 VAL A C 1
ATOM 1531 O O . VAL A 1 190 ? 5.579 -7.251 -24.503 1.00 51.00 190 VAL A O 1
ATOM 1534 N N . TYR A 1 191 ? 3.330 -7.305 -24.375 1.00 46.34 191 TYR A N 1
ATOM 1535 C CA . TYR A 1 191 ? 3.148 -8.325 -25.399 1.00 46.34 191 TYR A CA 1
ATOM 1536 C C . TYR A 1 191 ? 3.714 -7.871 -26.750 1.00 46.34 191 TYR A C 1
ATOM 1538 O O . TYR A 1 191 ? 4.472 -8.604 -27.370 1.00 46.34 191 TYR A O 1
ATOM 1546 N N . GLN A 1 192 ? 3.508 -6.604 -27.123 1.00 44.72 192 GLN A N 1
ATOM 1547 C CA . GLN A 1 192 ? 4.063 -6.040 -28.361 1.00 44.72 192 GLN A CA 1
ATOM 1548 C C . GLN A 1 192 ? 5.604 -5.976 -28.388 1.00 44.72 192 GLN A C 1
ATOM 1550 O O . GLN A 1 192 ? 6.195 -6.036 -29.461 1.00 44.72 192 GLN A O 1
ATOM 1555 N N . ALA A 1 193 ? 6.269 -5.861 -27.230 1.00 47.97 193 ALA A N 1
ATOM 1556 C CA . ALA A 1 193 ? 7.732 -5.794 -27.137 1.00 47.97 193 ALA A CA 1
ATOM 1557 C C . ALA A 1 193 ? 8.401 -7.177 -27.006 1.00 47.97 193 ALA A C 1
ATOM 1559 O O . ALA A 1 193 ? 9.584 -7.312 -27.318 1.00 47.97 193 ALA A O 1
ATOM 1560 N N . LEU A 1 194 ? 7.664 -8.193 -26.543 1.00 49.25 194 LEU A N 1
ATOM 1561 C C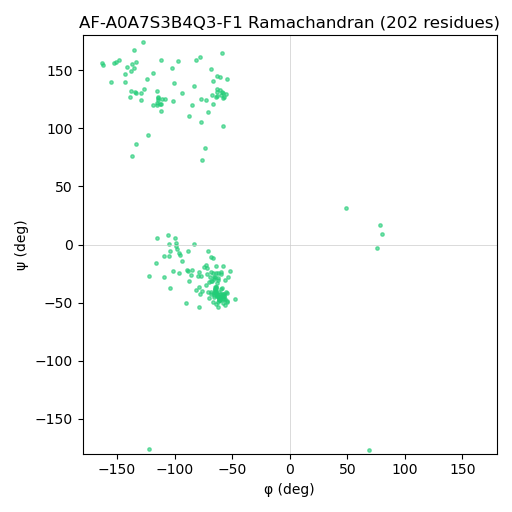A . LEU A 1 194 ? 8.142 -9.575 -26.427 1.00 49.25 194 LEU A CA 1
ATOM 1562 C C . LEU A 1 194 ? 7.914 -10.400 -27.705 1.00 49.25 194 LEU A C 1
ATOM 1564 O O . LEU A 1 194 ? 8.609 -11.390 -27.914 1.00 49.25 194 LEU A O 1
ATOM 1568 N N . GLU A 1 195 ? 6.970 -10.015 -28.565 1.00 50.25 195 GLU A N 1
ATOM 1569 C CA . GLU A 1 195 ? 6.607 -10.793 -29.756 1.00 50.25 195 GLU A CA 1
ATOM 1570 C C . GLU A 1 195 ? 7.592 -10.811 -30.945 1.00 50.25 195 GLU A C 1
ATOM 1572 O O . GLU A 1 195 ? 7.509 -11.771 -31.715 1.00 50.25 195 GLU A O 1
ATOM 1577 N N . PRO A 1 196 ? 8.586 -9.911 -31.121 1.00 47.56 196 PRO A N 1
ATOM 1578 C CA . PRO A 1 196 ? 9.496 -10.050 -32.261 1.00 47.56 196 PRO A CA 1
ATOM 1579 C C . PRO A 1 196 ? 10.426 -11.273 -32.167 1.00 47.56 196 PRO A C 1
ATOM 1581 O O . PRO A 1 196 ? 10.898 -11.751 -33.193 1.00 47.56 196 PRO A O 1
ATOM 1584 N N . SER A 1 197 ? 10.705 -11.792 -30.962 1.00 45.62 197 SER A N 1
ATOM 1585 C CA . SER A 1 197 ? 11.694 -12.865 -30.753 1.00 45.62 197 SER A CA 1
ATOM 1586 C C . SER A 1 197 ? 11.116 -14.280 -30.640 1.00 45.62 197 SER A C 1
ATOM 1588 O O . SER A 1 197 ? 11.890 -15.227 -30.556 1.00 45.62 197 SER A O 1
ATOM 1590 N N . PHE A 1 198 ? 9.790 -14.458 -30.651 1.00 44.03 198 PHE A N 1
ATOM 1591 C CA . PHE A 1 198 ? 9.168 -15.789 -30.514 1.00 44.03 198 PHE A CA 1
ATOM 1592 C C . PHE A 1 198 ? 8.521 -16.329 -31.795 1.00 44.03 198 PHE A C 1
ATOM 1594 O O . PHE A 1 198 ? 8.244 -17.524 -31.868 1.00 44.03 198 PHE A O 1
ATOM 1601 N N . ALA A 1 199 ? 8.386 -15.518 -32.849 1.00 39.34 199 ALA A N 1
ATOM 1602 C CA . ALA A 1 199 ? 7.942 -16.007 -34.158 1.00 39.34 199 ALA A CA 1
ATOM 1603 C C . ALA A 1 199 ? 8.966 -16.935 -34.856 1.00 39.34 199 ALA A C 1
ATOM 1605 O O . ALA A 1 199 ? 8.621 -17.587 -35.836 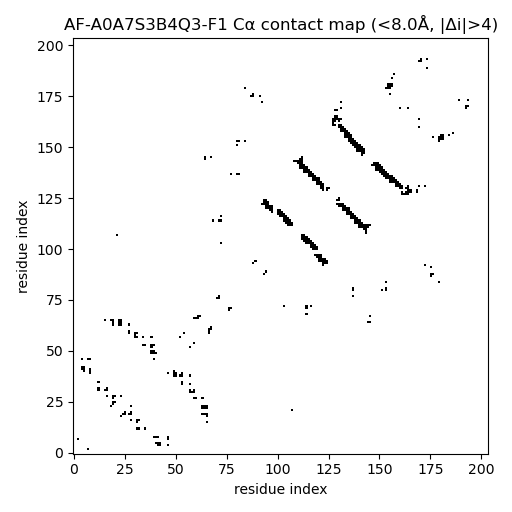1.00 39.34 199 ALA A O 1
ATOM 1606 N N . GLN A 1 200 ? 10.206 -17.033 -34.355 1.00 38.59 200 GLN A N 1
ATOM 1607 C CA . GLN A 1 200 ? 11.265 -17.878 -34.931 1.00 38.59 200 GLN A CA 1
ATOM 1608 C C . GLN A 1 200 ? 11.572 -19.166 -34.147 1.00 38.59 200 GLN A C 1
ATOM 1610 O O . GLN A 1 200 ? 12.422 -19.931 -34.583 1.00 38.59 200 GLN A O 1
ATOM 1615 N N . GLN A 1 201 ? 10.889 -19.450 -33.031 1.00 38.75 201 GLN A N 1
ATOM 1616 C CA . GLN A 1 201 ? 11.105 -20.693 -32.259 1.00 38.75 201 GLN A CA 1
ATOM 1617 C C . GLN A 1 201 ? 9.894 -21.641 -32.233 1.00 38.75 201 GLN A C 1
ATOM 1619 O O . GLN A 1 201 ? 9.938 -22.669 -31.568 1.00 38.75 201 GLN A O 1
ATOM 1624 N N . ALA A 1 202 ? 8.833 -21.334 -32.986 1.00 35.72 202 ALA A N 1
ATOM 1625 C CA . ALA A 1 202 ? 7.689 -22.233 -33.185 1.00 35.72 202 ALA A CA 1
ATOM 1626 C C . ALA A 1 202 ? 7.648 -22.886 -34.584 1.00 35.72 202 ALA A C 1
ATOM 1628 O O . ALA A 1 202 ? 6.664 -23.541 -34.921 1.00 35.72 202 ALA A O 1
ATOM 1629 N N . VAL A 1 203 ? 8.701 -22.722 -35.396 1.00 39.97 203 VAL A N 1
ATOM 1630 C CA . VAL A 1 203 ? 8.877 -23.432 -36.674 1.00 39.97 203 VAL A CA 1
ATOM 1631 C C . VAL A 1 203 ? 10.331 -23.893 -36.790 1.00 39.97 203 VAL A C 1
ATOM 1633 O O . VAL A 1 203 ? 11.138 -23.278 -37.484 1.00 39.97 203 VAL A O 1
ATOM 1636 N N . SER A 1 204 ? 10.662 -24.960 -36.066 1.00 31.52 204 SER A N 1
ATOM 1637 C CA . SER A 1 204 ? 11.804 -25.844 -36.335 1.00 31.52 204 SER A CA 1
ATOM 1638 C C . SER A 1 204 ? 11.624 -27.147 -35.571 1.00 31.52 204 SER A C 1
ATOM 1640 O O . SER A 1 204 ? 11.577 -27.057 -34.323 1.00 31.52 204 SER A O 1
#

Solvent-accessible surface area (backbone atoms only — not comparable to full-atom values): 11656 Å² total; per-residue (Å²): 125,88,76,54,52,50,60,49,52,52,51,51,49,54,50,52,45,54,38,17,67,75,59,44,52,75,66,57,34,49,41,51,66,62,33,43,72,74,44,50,59,67,86,62,80,64,63,69,60,26,51,51,50,35,68,72,67,48,74,68,57,85,84,33,50,39,53,52,51,53,56,65,70,38,73,77,65,48,45,76,69,47,43,65,59,46,58,61,35,44,78,80,50,57,58,39,82,43,87,89,43,71,44,77,47,79,47,81,52,94,66,31,35,33,47,34,42,33,34,42,36,26,42,62,64,84,52,54,43,66,32,38,34,36,26,39,35,39,40,40,32,22,38,62,79,66,83,44,80,76,44,77,48,69,26,36,75,46,69,49,72,44,97,59,35,36,71,66,48,53,48,54,50,50,63,56,44,53,89,35,50,44,85,92,59,84,57,75,72,53,58,71,68,56,50,80,74,53,77,72,72,80,73,125